Protein AF-A0A6C0IGC0-F1 (afdb_monomer)

Organism: NCBI:txid1070528

Foldseek 3Di:
DDDPDPDDPVRVVVVVPVVDDDDPVVVVVVVPPPLLVVLQVQLVVFADVVLVVCLDCVNCVVVLVVDPQLVVLLVVQLVVCVVVVNDPVVSVVVCVVCSSVSRDPVNSQVSSQVVQLVVLVVLVVVVVPPPVFKDKDAQAADPLDGDPHRFRIKIAGPPLRAIETEHEHQAQQPDDVSVVVLCCQQVPVPPLDLRYAAAYEYHDGDRDDDCPDSRNVSSVRCVVSVRYGYSRCVVVSVCVSPPD

Sequence (244 aa):
MDTNIIMSEEDLSELLKSKLKVSEDVKPLMNRINTCKLINERIAKEICNDTIKALSDKECLNKYKECESLKKNVVALTNVLEKNNIDEVKIKKITDDYLLSLISPGLKGVVRGNKFNESVKQYILSLNLDKALFTVVFESKCSEYETSEIPDWFILEKETKKVMIGMNQLDLWGGGQQFNRGSKYIMTFPDNSDKVRLVCVIANSITLSSEKNKAFKLFQKGFEENTLCYLKNLKTIIDLFFKK

Radius of gyration: 24.48 Å; Cα contacts (8 Å, |Δi|>4): 274; chains: 1; bounding box: 62×46×79 Å

Nearest PDB structures (foldseek):
  9bgk-assembly1_F  TM=4.937E-01  e=8.069E-02  Vibrio cholerae
  9bf5-assembly1_D  TM=3.950E-01  e=5.676E-01  Vibrio cholerae
  1y88-assembly1_A  TM=4.078E-01  e=1.110E+00  Archaeoglobus fulgidus
  6be0-assembly1_A  TM=2.408E-01  e=9.244E-01  Salmonella enterica subsp. enterica serovar Typhimurium str. ST4/74

Mean predicted aligned error: 9.04 Å

pLDDT: mean 87.82, std 16.27, range [32.22, 98.69]

Structure (mmCIF, N/CA/C/O backbone):
data_AF-A0A6C0IGC0-F1
#
_entry.id   AF-A0A6C0IGC0-F1
#
loop_
_atom_site.group_PDB
_atom_site.id
_atom_site.type_symbol
_atom_site.label_atom_id
_atom_site.label_alt_id
_atom_site.label_comp_id
_atom_site.label_asym_id
_atom_site.label_entity_id
_atom_site.label_seq_id
_atom_site.pdbx_PDB_ins_code
_atom_site.Cartn_x
_atom_site.Cartn_y
_atom_site.Cartn_z
_atom_site.occupancy
_atom_site.B_iso_or_equiv
_atom_site.auth_seq_id
_atom_site.auth_comp_id
_atom_site.auth_asym_id
_atom_site.auth_atom_id
_atom_site.pdbx_PDB_model_num
ATOM 1 N N . MET A 1 1 ? -37.667 15.949 -36.997 1.00 36.44 1 MET A N 1
ATOM 2 C CA . MET A 1 1 ? -36.872 14.712 -36.853 1.00 36.44 1 MET A CA 1
ATOM 3 C C . MET A 1 1 ? -35.432 15.146 -36.988 1.00 36.44 1 MET A C 1
ATOM 5 O O . MET A 1 1 ? -34.938 15.237 -38.103 1.00 36.44 1 MET A O 1
ATOM 9 N N . ASP A 1 2 ? -34.820 15.531 -35.873 1.00 32.44 2 ASP A N 1
ATOM 10 C CA . ASP A 1 2 ? -33.463 16.072 -35.870 1.00 32.44 2 ASP A CA 1
ATOM 11 C C . ASP A 1 2 ? -32.477 14.916 -35.734 1.00 32.44 2 ASP A C 1
ATOM 13 O O . ASP A 1 2 ? -32.296 14.328 -34.667 1.00 32.44 2 ASP A O 1
ATOM 17 N N . THR A 1 3 ? -31.895 14.535 -36.864 1.00 32.22 3 THR A N 1
ATOM 18 C CA . THR A 1 3 ? -30.796 13.578 -36.946 1.00 32.22 3 THR A CA 1
ATOM 19 C C . THR A 1 3 ? -29.557 14.189 -36.298 1.00 32.22 3 THR A C 1
ATOM 21 O O . THR A 1 3 ? -28.868 15.009 -36.901 1.00 32.22 3 THR A O 1
ATOM 24 N N . ASN A 1 4 ? -29.263 13.776 -35.065 1.00 37.84 4 ASN A N 1
ATOM 25 C CA . ASN A 1 4 ? -27.941 13.942 -34.468 1.00 37.84 4 ASN A CA 1
ATOM 26 C C . ASN A 1 4 ? -26.940 13.117 -35.285 1.00 37.84 4 ASN A C 1
ATOM 28 O O . ASN A 1 4 ? -26.851 11.898 -35.134 1.00 37.84 4 ASN A O 1
ATOM 32 N N . ILE A 1 5 ? -26.207 13.785 -36.172 1.00 41.72 5 ILE A N 1
ATOM 33 C CA . ILE A 1 5 ? -25.064 13.201 -36.870 1.00 41.72 5 ILE A CA 1
ATOM 34 C C . ILE A 1 5 ? -23.929 13.111 -35.847 1.00 41.72 5 ILE A C 1
ATOM 36 O O . ILE A 1 5 ? -23.315 14.114 -35.488 1.00 41.72 5 ILE A O 1
ATOM 40 N N . ILE A 1 6 ? -23.678 11.904 -35.343 1.00 47.91 6 ILE A N 1
ATOM 41 C CA . ILE A 1 6 ? -22.488 11.602 -34.548 1.00 47.91 6 ILE A CA 1
ATOM 42 C C . ILE A 1 6 ? -21.326 11.514 -35.539 1.00 47.91 6 ILE A C 1
ATOM 44 O O . ILE A 1 6 ? -21.197 10.528 -36.258 1.00 47.91 6 ILE A O 1
ATOM 48 N N . MET A 1 7 ? -20.523 12.573 -35.619 1.00 48.38 7 MET A N 1
ATOM 49 C CA . MET A 1 7 ? -19.262 12.549 -36.364 1.00 48.38 7 MET A CA 1
ATOM 50 C C . MET A 1 7 ? -18.267 11.617 -35.665 1.00 48.38 7 MET A C 1
ATOM 52 O O . MET A 1 7 ? -18.155 11.648 -34.437 1.00 48.38 7 MET A O 1
ATOM 56 N N . SER A 1 8 ? -17.541 10.805 -36.436 1.00 56.03 8 SER A N 1
ATOM 57 C CA . SER A 1 8 ? -16.486 9.940 -35.904 1.00 56.03 8 SER A CA 1
ATOM 58 C C . SER A 1 8 ? -15.258 10.761 -35.466 1.00 56.03 8 SER A C 1
ATOM 60 O O . SER A 1 8 ? -15.070 11.902 -35.900 1.00 56.03 8 SER A O 1
ATOM 62 N N . GLU A 1 9 ? -14.408 10.208 -34.589 1.00 53.06 9 GLU A N 1
ATOM 63 C CA . GLU A 1 9 ? -13.161 10.872 -34.155 1.00 53.06 9 GLU A CA 1
ATOM 64 C C . GLU A 1 9 ? -12.218 11.177 -35.333 1.00 53.06 9 GLU A C 1
ATOM 66 O O . GLU A 1 9 ? -11.494 12.177 -35.306 1.00 53.06 9 GLU A O 1
ATOM 71 N N . GLU A 1 10 ? -12.255 10.355 -36.384 1.00 56.56 10 GLU A N 1
ATOM 72 C CA . GLU A 1 10 ? -11.469 10.553 -37.603 1.00 56.56 10 GLU A CA 1
ATOM 73 C C . GLU A 1 10 ? -11.995 11.742 -38.420 1.00 56.56 10 GLU A C 1
ATOM 75 O O . GLU A 1 10 ? -11.207 12.613 -38.797 1.00 56.56 10 GLU A O 1
ATOM 80 N N . ASP A 1 11 ? -13.317 11.876 -38.560 1.00 59.22 11 ASP A N 1
ATOM 81 C CA . ASP A 1 11 ? -13.941 12.987 -39.294 1.00 59.22 11 ASP A CA 1
ATOM 82 C C . ASP A 1 11 ? -13.734 14.340 -38.592 1.00 59.22 11 ASP A C 1
ATOM 84 O O . ASP A 1 11 ? -13.513 15.372 -39.230 1.00 59.22 11 ASP A O 1
ATOM 88 N N . LEU A 1 12 ? -13.764 14.355 -37.254 1.00 56.28 12 LEU A N 1
ATOM 89 C CA . LEU A 1 12 ? -13.468 15.545 -36.446 1.00 56.28 12 LEU A CA 1
ATOM 90 C C . LEU A 1 12 ? -11.996 15.967 -36.579 1.00 56.28 12 LEU A C 1
ATOM 92 O O . LEU A 1 12 ? -11.701 17.160 -36.697 1.00 56.28 12 LEU A O 1
ATOM 96 N N . SER A 1 13 ? -11.080 14.994 -36.600 1.00 55.22 13 SER A N 1
ATOM 97 C CA . SER A 1 13 ? -9.638 15.201 -36.795 1.00 55.22 13 SER A CA 1
ATOM 98 C C . SER A 1 13 ? -9.332 15.801 -38.168 1.00 55.22 13 SER A C 1
ATOM 100 O O . SER A 1 13 ? -8.524 16.727 -38.283 1.00 55.22 13 SER A O 1
ATOM 102 N N . GLU A 1 14 ? -10.009 15.331 -39.213 1.00 62.03 14 GLU A N 1
ATOM 103 C CA . GLU A 1 14 ? -9.806 15.785 -40.588 1.00 62.03 14 GLU A CA 1
ATOM 104 C C . GLU A 1 14 ? -10.444 17.165 -40.854 1.00 62.03 14 GLU A C 1
ATOM 106 O O . GLU A 1 14 ? -9.830 18.043 -41.476 1.00 62.03 14 GLU A O 1
ATOM 111 N N . LEU A 1 15 ? -11.618 17.435 -40.268 1.00 58.56 15 LEU A N 1
ATOM 112 C CA . LEU A 1 15 ? -12.263 18.753 -40.313 1.00 58.56 15 LEU A CA 1
ATOM 113 C C . LEU A 1 15 ? -11.451 19.835 -39.569 1.00 58.56 15 LEU A C 1
ATOM 115 O O . LEU A 1 15 ? -11.422 20.996 -39.981 1.00 58.56 15 LEU A O 1
ATOM 119 N N . LEU A 1 16 ? -10.763 19.472 -38.483 1.00 52.16 16 LEU A N 1
ATOM 120 C CA . LEU A 1 16 ? -9.884 20.384 -37.740 1.00 52.16 16 LEU A CA 1
ATOM 121 C C . LEU A 1 16 ? -8.551 20.634 -38.460 1.00 52.16 16 LEU A C 1
ATOM 123 O O . LEU A 1 16 ? -8.086 21.775 -38.493 1.00 52.16 16 LEU A O 1
ATOM 127 N N . LYS A 1 17 ? -7.971 19.607 -39.095 1.00 57.97 17 LYS A N 1
ATOM 128 C CA . LYS A 1 17 ? -6.749 19.731 -39.914 1.00 57.97 17 LYS A CA 1
ATOM 129 C C . LYS A 1 17 ? -6.961 20.594 -41.158 1.00 57.97 17 LYS A C 1
ATOM 131 O O . LYS A 1 17 ? -6.064 21.336 -41.543 1.00 57.97 17 LYS A O 1
ATOM 136 N N . SER A 1 18 ? -8.144 20.525 -41.769 1.00 56.78 18 SER A N 1
ATOM 137 C CA . SER A 1 18 ? -8.482 21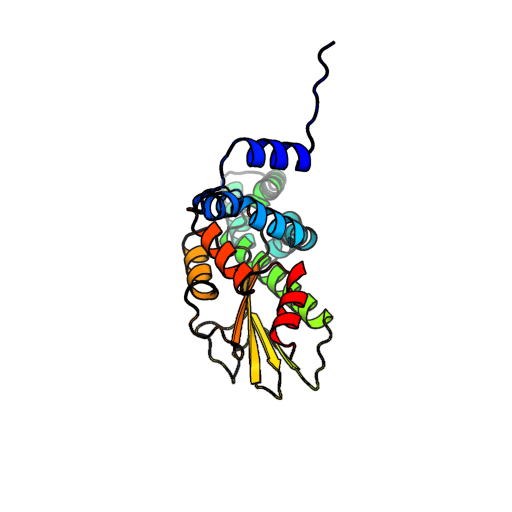.319 -42.959 1.00 56.78 18 SER A CA 1
ATOM 138 C C . SER A 1 18 ? -8.764 22.798 -42.656 1.00 56.78 18 SER A C 1
ATOM 140 O O . SER A 1 18 ? -8.565 23.642 -43.529 1.00 56.78 18 SER A O 1
ATOM 142 N N . LYS A 1 19 ? -9.173 23.147 -41.424 1.00 53.72 19 LYS A N 1
ATOM 143 C CA . LYS A 1 19 ? -9.467 24.539 -41.019 1.00 53.72 19 LYS A CA 1
ATOM 144 C C . LYS A 1 19 ? -8.287 25.300 -40.407 1.00 53.72 19 LYS A C 1
ATOM 146 O O . LYS A 1 19 ? -8.355 26.523 -40.310 1.00 53.72 19 LYS A O 1
ATOM 151 N N . LEU A 1 20 ? -7.208 24.623 -40.018 1.00 49.34 20 LEU A N 1
ATOM 152 C CA . LEU A 1 20 ? -6.041 25.242 -39.388 1.00 49.34 20 LEU A CA 1
ATOM 153 C C . LEU A 1 20 ? -4.788 24.937 -40.210 1.00 49.34 20 LEU A C 1
ATOM 155 O O . LEU A 1 20 ? -4.273 23.823 -40.194 1.00 49.34 20 LEU A O 1
ATOM 159 N N . LYS A 1 21 ? -4.280 25.950 -40.925 1.00 48.69 21 LYS A N 1
ATOM 160 C CA . LYS A 1 21 ? -2.945 25.894 -41.534 1.00 48.69 21 LYS A CA 1
ATOM 161 C C . LYS A 1 21 ? -1.934 25.555 -40.436 1.00 48.69 21 LYS A C 1
ATOM 163 O O . LYS A 1 21 ? -1.802 26.297 -39.468 1.00 48.69 21 LYS A O 1
ATOM 168 N N . VAL A 1 22 ? -1.282 24.409 -40.599 1.00 53.03 22 VAL A N 1
ATOM 169 C CA . VAL A 1 22 ? -0.363 23.781 -39.645 1.00 53.03 22 VAL A CA 1
ATOM 170 C C . VAL A 1 22 ? 0.735 24.767 -39.233 1.00 53.03 22 VAL A C 1
ATOM 172 O O . VAL A 1 22 ? 1.628 25.056 -40.027 1.00 53.03 22 VAL A O 1
ATOM 175 N N . SER A 1 23 ? 0.672 25.272 -37.997 1.00 47.44 23 SER A N 1
ATOM 176 C CA . SER A 1 23 ? 1.832 25.843 -37.305 1.00 47.44 23 SER A CA 1
ATOM 177 C C . SER A 1 23 ? 2.411 24.794 -36.353 1.00 47.44 23 SER A C 1
ATOM 179 O O . SER A 1 23 ? 1.685 23.958 -35.803 1.00 47.44 23 SER A O 1
ATOM 181 N N . GLU A 1 24 ? 3.729 24.821 -36.154 1.00 52.38 24 GLU A N 1
ATOM 182 C CA . GLU A 1 24 ? 4.457 23.932 -35.234 1.00 52.38 24 GLU A CA 1
ATOM 183 C C . GLU A 1 24 ? 3.994 24.048 -33.763 1.00 52.38 24 GLU A C 1
ATOM 185 O O . GLU A 1 24 ? 4.320 23.189 -32.943 1.00 52.38 24 GLU A O 1
ATOM 190 N N . ASP A 1 25 ? 3.133 25.019 -33.444 1.00 50.84 25 ASP A N 1
ATOM 191 C CA . ASP A 1 25 ? 2.583 25.270 -32.107 1.00 50.84 25 ASP A CA 1
ATOM 192 C C . ASP A 1 25 ? 1.391 24.373 -31.720 1.00 50.84 25 ASP A C 1
ATOM 194 O O . ASP A 1 25 ? 0.927 24.416 -30.578 1.00 50.84 25 ASP A O 1
ATOM 198 N N . VAL A 1 26 ? 0.886 23.520 -32.622 1.00 47.53 26 VAL A N 1
ATOM 199 C CA . VAL A 1 26 ? -0.251 22.623 -32.313 1.00 47.53 26 VAL A CA 1
ATOM 200 C C . VAL A 1 26 ? 0.197 21.320 -31.625 1.00 47.53 26 VAL A C 1
ATOM 202 O O . VAL A 1 26 ? -0.546 20.763 -30.813 1.00 47.53 26 VAL A O 1
ATOM 205 N N . LYS A 1 27 ? 1.436 20.853 -31.850 1.00 44.03 27 LYS A N 1
ATOM 206 C CA . LYS A 1 27 ? 1.986 19.634 -31.209 1.00 44.03 27 LYS A CA 1
ATOM 207 C C . LYS A 1 27 ? 2.008 19.703 -29.668 1.00 44.03 27 LYS A C 1
ATOM 209 O O . LYS A 1 27 ? 1.577 18.739 -29.032 1.00 44.03 27 LYS A O 1
ATOM 214 N N . PRO A 1 28 ? 2.434 20.813 -29.034 1.00 50.62 28 PRO A N 1
ATOM 215 C CA . PRO A 1 28 ? 2.377 20.963 -27.577 1.00 50.62 28 PRO A CA 1
ATOM 216 C C . PRO A 1 28 ? 0.947 21.040 -27.021 1.00 50.62 28 PRO A C 1
ATOM 218 O O . PRO A 1 28 ? 0.716 20.678 -25.867 1.00 50.62 28 PRO A O 1
ATOM 221 N N . LEU A 1 29 ? -0.018 21.507 -27.821 1.00 41.88 29 LEU A N 1
ATOM 222 C CA . LEU A 1 29 ? -1.412 21.659 -27.403 1.00 41.88 29 LEU A CA 1
ATOM 223 C C . LEU A 1 29 ? -2.164 20.319 -27.440 1.00 41.88 29 LEU A C 1
ATOM 225 O O . LEU A 1 29 ? -2.892 20.006 -26.503 1.00 41.88 29 LEU A O 1
ATOM 229 N N . MET A 1 30 ? -1.913 19.486 -28.457 1.00 41.94 30 MET A N 1
ATOM 230 C CA . MET A 1 30 ? -2.455 18.122 -28.557 1.00 41.94 30 MET A CA 1
ATOM 231 C C . MET A 1 30 ? -1.871 17.177 -27.488 1.00 41.94 30 MET A C 1
ATOM 233 O O . MET A 1 30 ? -2.602 16.348 -26.952 1.00 41.94 30 MET A O 1
ATOM 237 N N . ASN A 1 31 ? -0.605 17.367 -27.083 1.00 49.62 31 ASN A N 1
ATOM 238 C CA . ASN A 1 31 ? 0.027 16.622 -25.978 1.00 49.62 31 ASN A CA 1
ATOM 239 C C . ASN A 1 31 ? -0.494 16.999 -24.577 1.00 49.62 31 ASN A C 1
ATOM 241 O O . ASN A 1 31 ? -0.344 16.218 -23.641 1.00 49.62 31 ASN A O 1
ATOM 245 N N . ARG A 1 32 ? -1.110 18.176 -24.408 1.00 46.38 32 ARG A N 1
ATOM 246 C CA . ARG A 1 32 ? -1.687 18.634 -23.129 1.00 46.38 32 ARG A CA 1
ATOM 247 C C . ARG A 1 32 ? -3.136 18.196 -22.911 1.00 46.38 32 ARG A C 1
ATOM 249 O O . ARG A 1 32 ? -3.642 18.320 -21.801 1.00 46.38 32 ARG A O 1
ATOM 256 N N . ILE A 1 33 ? -3.823 17.706 -23.945 1.00 49.78 33 ILE A N 1
ATOM 257 C CA . ILE A 1 33 ? -5.287 17.584 -23.924 1.00 49.78 33 ILE A CA 1
ATOM 258 C C . ILE A 1 33 ? -5.828 16.463 -23.032 1.00 49.78 33 ILE A C 1
ATOM 260 O O . ILE A 1 33 ? -7.028 16.493 -22.770 1.00 49.78 33 ILE A O 1
ATOM 264 N N . ASN A 1 34 ? -5.025 15.558 -22.441 1.00 64.88 34 ASN A N 1
ATOM 265 C CA . ASN A 1 34 ? -5.554 14.798 -21.295 1.00 64.88 34 ASN A CA 1
ATOM 266 C C . ASN A 1 34 ? -4.565 14.024 -20.397 1.00 64.88 34 ASN A C 1
ATOM 268 O O . ASN A 1 34 ? -4.806 12.856 -20.084 1.00 64.88 34 ASN A O 1
ATOM 272 N N . THR A 1 35 ? -3.480 14.634 -19.911 1.00 82.62 35 THR A N 1
ATOM 273 C CA . THR A 1 35 ? -2.514 13.919 -19.046 1.00 82.62 35 THR A CA 1
ATOM 274 C C . THR A 1 35 ? -3.173 13.319 -17.795 1.00 82.62 35 THR A C 1
ATOM 276 O O . THR A 1 35 ? -2.886 12.181 -17.425 1.00 82.62 35 THR A O 1
ATOM 279 N N . CYS A 1 36 ? -4.123 14.031 -17.171 1.00 89.31 36 CYS A N 1
ATOM 280 C CA . CYS A 1 36 ? -4.913 13.492 -16.056 1.00 89.31 36 CYS A CA 1
ATOM 281 C C . CYS A 1 36 ? -5.736 12.263 -16.459 1.00 89.31 36 CYS A C 1
ATOM 283 O O . CYS A 1 36 ? -5.745 11.280 -15.721 1.00 89.31 36 CYS A O 1
ATOM 285 N N . LYS A 1 37 ? -6.424 12.296 -17.609 1.00 91.00 37 LYS A N 1
ATOM 286 C CA . LYS A 1 37 ? -7.216 11.153 -18.091 1.00 91.00 37 LYS A CA 1
ATOM 287 C C . LYS A 1 37 ? -6.323 9.953 -18.377 1.00 91.00 37 LYS A C 1
ATOM 289 O O . LYS A 1 37 ? -6.658 8.880 -17.904 1.00 91.00 37 LYS A O 1
ATOM 294 N N . LEU A 1 38 ? -5.172 10.136 -19.026 1.00 92.06 38 LEU A N 1
ATOM 295 C CA . LEU A 1 38 ? -4.228 9.043 -19.291 1.00 92.06 38 LEU A CA 1
ATOM 296 C C . LEU A 1 38 ? -3.741 8.376 -17.997 1.00 92.06 38 LEU A C 1
ATOM 298 O O . LEU A 1 38 ? -3.733 7.150 -17.884 1.00 92.06 38 LEU A O 1
ATOM 302 N N . ILE A 1 39 ? -3.379 9.173 -16.986 1.00 94.94 39 ILE A N 1
ATOM 303 C CA . ILE A 1 39 ? -2.987 8.626 -15.682 1.00 94.94 39 ILE A CA 1
ATOM 304 C C . ILE A 1 39 ? -4.176 7.926 -15.012 1.00 94.94 39 ILE A C 1
ATOM 306 O O . 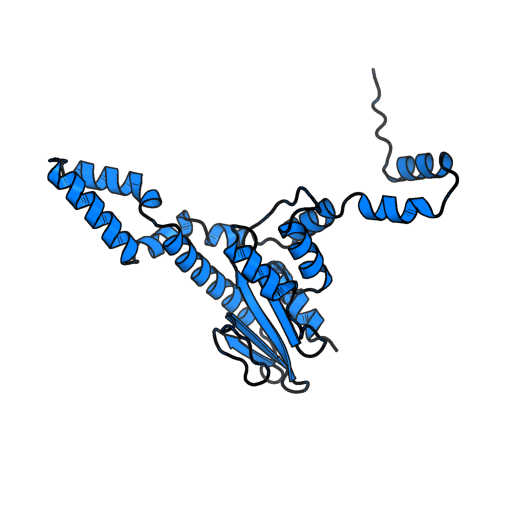ILE A 1 39 ? -4.017 6.810 -14.526 1.00 94.94 39 ILE A O 1
ATOM 310 N N . ASN A 1 40 ? -5.367 8.529 -15.012 1.00 95.69 40 ASN A N 1
ATOM 311 C CA . ASN A 1 40 ? -6.569 7.921 -14.431 1.00 95.69 40 ASN A CA 1
ATOM 312 C C . ASN A 1 40 ? -6.972 6.616 -15.139 1.00 95.69 40 ASN A C 1
ATOM 314 O O . ASN A 1 40 ? -7.402 5.678 -14.475 1.00 95.69 40 ASN A O 1
ATOM 318 N N . GLU A 1 41 ? -6.808 6.522 -16.458 1.00 95.69 41 GLU A N 1
ATOM 319 C CA . GLU A 1 41 ? -7.031 5.300 -17.239 1.00 95.69 41 GLU A CA 1
ATOM 320 C C . GLU A 1 41 ? -6.043 4.204 -16.835 1.00 95.69 41 GLU A C 1
ATOM 322 O O . GLU A 1 41 ? -6.441 3.058 -16.611 1.00 95.69 41 GLU A O 1
ATOM 327 N N . ARG A 1 42 ? -4.762 4.556 -16.661 1.00 95.88 42 ARG A N 1
ATOM 328 C CA . ARG A 1 42 ? -3.755 3.624 -16.140 1.00 95.88 42 ARG A CA 1
ATOM 329 C C . ARG A 1 42 ? -4.087 3.178 -14.713 1.00 95.88 42 ARG A C 1
ATOM 331 O O . ARG A 1 42 ? -4.058 1.979 -14.447 1.00 95.88 42 ARG A O 1
ATOM 338 N N . ILE A 1 43 ? -4.486 4.097 -13.828 1.00 97.00 43 ILE A N 1
ATOM 339 C CA . ILE A 1 43 ? -4.959 3.773 -12.469 1.00 97.00 43 ILE A CA 1
ATOM 340 C C . ILE A 1 43 ? -6.124 2.779 -12.540 1.00 97.00 43 ILE A C 1
ATOM 342 O O . ILE A 1 43 ? -6.064 1.722 -11.917 1.00 97.00 43 ILE A O 1
ATOM 346 N N . ALA A 1 44 ? -7.154 3.067 -13.338 1.00 96.56 44 ALA A N 1
ATOM 347 C CA . ALA A 1 44 ? -8.328 2.209 -13.480 1.00 96.56 44 ALA A CA 1
ATOM 348 C C . ALA A 1 44 ? -7.990 0.813 -14.036 1.00 96.56 44 ALA A C 1
ATOM 350 O O . ALA A 1 44 ? -8.637 -0.171 -13.680 1.00 96.56 44 ALA A O 1
ATOM 351 N N . LYS A 1 45 ? -6.962 0.704 -14.886 1.00 96.75 45 LYS A N 1
ATOM 352 C CA . LYS A 1 45 ? -6.486 -0.575 -15.429 1.00 96.75 45 LYS A CA 1
ATOM 353 C C . LYS A 1 45 ? -5.693 -1.396 -14.409 1.00 96.75 45 LYS A C 1
ATOM 355 O O . LYS A 1 45 ? -5.813 -2.629 -14.393 1.00 96.75 45 LYS A O 1
ATOM 360 N N . GLU A 1 46 ? -4.858 -0.736 -13.610 1.00 96.75 46 GLU A N 1
ATOM 361 C CA . GLU A 1 46 ? -3.888 -1.369 -12.707 1.00 96.75 46 GLU A CA 1
ATOM 362 C C . GLU A 1 46 ? -4.415 -1.592 -11.285 1.00 96.75 46 GLU A C 1
ATOM 364 O O . GLU A 1 46 ? -3.893 -2.443 -10.567 1.00 96.75 46 GLU A O 1
ATOM 369 N N . ILE A 1 47 ? -5.458 -0.880 -10.869 1.00 96.50 47 ILE A N 1
ATOM 370 C CA . ILE A 1 47 ? -6.053 -1.051 -9.546 1.00 96.50 47 ILE A CA 1
ATOM 371 C C . ILE A 1 47 ? -6.520 -2.493 -9.299 1.00 96.50 47 ILE A C 1
ATOM 373 O O . ILE A 1 47 ? -7.054 -3.171 -10.182 1.00 96.50 47 ILE A O 1
ATOM 377 N N . CYS A 1 48 ? -6.336 -2.960 -8.063 1.00 95.88 48 CYS A N 1
ATOM 378 C CA . CYS A 1 48 ? -6.800 -4.267 -7.614 1.00 95.88 48 CYS A CA 1
ATOM 379 C C . CYS A 1 48 ? -7.986 -4.107 -6.653 1.00 95.88 48 CYS A C 1
ATOM 381 O O . CYS A 1 48 ? -7.810 -3.864 -5.456 1.00 95.88 48 CYS A O 1
ATOM 383 N N . ASN A 1 49 ? -9.205 -4.255 -7.178 1.00 95.31 49 ASN A N 1
ATOM 384 C CA . ASN A 1 49 ? -10.430 -4.133 -6.380 1.00 95.31 49 ASN A CA 1
ATOM 385 C C . ASN A 1 49 ? -10.522 -5.198 -5.278 1.00 95.31 49 ASN A C 1
ATOM 387 O O . ASN A 1 49 ? -11.035 -4.907 -4.198 1.00 95.31 49 ASN A O 1
ATOM 391 N N . ASP A 1 50 ? -9.974 -6.392 -5.509 1.00 95.69 50 ASP A N 1
ATOM 392 C CA . ASP A 1 50 ? -9.922 -7.448 -4.494 1.00 95.69 50 ASP A CA 1
ATOM 393 C C . ASP A 1 50 ? -9.029 -7.048 -3.318 1.00 95.69 50 ASP A C 1
ATOM 395 O O . ASP A 1 50 ? -9.418 -7.216 -2.161 1.00 95.69 50 ASP A O 1
ATOM 399 N N . THR A 1 51 ? -7.876 -6.426 -3.593 1.00 96.06 51 THR A N 1
ATOM 400 C CA . THR A 1 51 ? -7.005 -5.869 -2.550 1.00 96.06 51 THR A CA 1
ATOM 401 C C . THR A 1 51 ? -7.728 -4.773 -1.770 1.00 96.06 51 THR A C 1
ATOM 403 O O . THR A 1 51 ? -7.740 -4.812 -0.543 1.00 96.06 51 THR A O 1
ATOM 406 N N . ILE A 1 52 ? -8.399 -3.833 -2.443 1.00 96.50 52 ILE A N 1
ATOM 407 C CA . ILE A 1 52 ? -9.157 -2.765 -1.766 1.00 96.50 52 ILE A CA 1
ATOM 408 C C . ILE A 1 52 ? -10.264 -3.346 -0.882 1.00 96.50 52 ILE A C 1
ATOM 410 O O . ILE A 1 52 ? -10.411 -2.948 0.276 1.00 96.50 52 ILE A O 1
ATOM 414 N N . LYS A 1 53 ? -11.020 -4.323 -1.393 1.00 96.88 53 LYS A N 1
ATOM 415 C CA . LYS A 1 53 ? -12.076 -5.005 -0.640 1.00 96.88 53 LYS A CA 1
ATOM 416 C C . LYS A 1 53 ? -11.507 -5.684 0.604 1.00 96.88 53 LYS A C 1
ATOM 418 O O . LYS A 1 53 ? -12.042 -5.481 1.696 1.00 96.88 53 LYS A O 1
ATOM 423 N N . ALA A 1 54 ? -10.405 -6.420 0.456 1.00 96.25 54 ALA A N 1
ATOM 424 C CA . ALA A 1 54 ? -9.726 -7.101 1.555 1.00 96.25 54 ALA A CA 1
ATOM 425 C C . ALA A 1 54 ? -9.235 -6.135 2.648 1.00 96.25 54 ALA A C 1
ATOM 427 O O . ALA A 1 54 ? -9.139 -6.530 3.810 1.00 96.25 54 ALA A O 1
ATOM 428 N N . LEU A 1 55 ? -8.957 -4.876 2.303 1.00 97.06 55 LEU A N 1
ATOM 429 C CA . LEU A 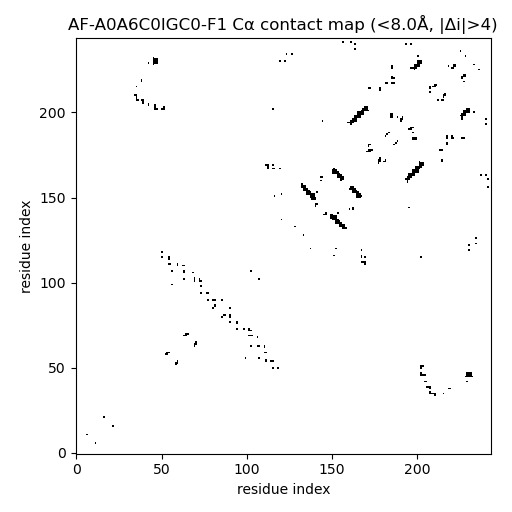1 55 ? -8.514 -3.830 3.230 1.00 97.06 55 LEU A CA 1
ATOM 430 C C . LEU A 1 55 ? -9.669 -3.031 3.862 1.00 97.06 55 LEU A C 1
ATOM 432 O O . LEU A 1 55 ? -9.422 -2.140 4.676 1.00 97.06 55 LEU A O 1
ATOM 436 N N . SER A 1 56 ? -10.926 -3.333 3.523 1.00 96.06 56 SER A N 1
ATOM 437 C CA . SER A 1 56 ? -12.089 -2.640 4.087 1.00 96.06 56 SER A CA 1
ATOM 438 C C . SER A 1 56 ? -12.254 -2.883 5.594 1.00 96.06 56 SER A C 1
ATOM 440 O O . SER A 1 56 ? -11.800 -3.892 6.138 1.00 96.06 56 SER A O 1
ATOM 442 N N . ASP A 1 57 ? -12.956 -1.968 6.276 1.00 94.88 57 ASP A N 1
ATOM 443 C CA . ASP A 1 57 ? -13.2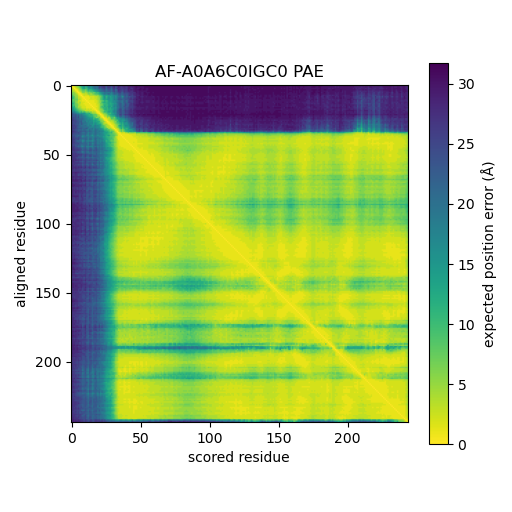44 -2.099 7.714 1.00 94.88 57 ASP A CA 1
ATOM 444 C C . ASP A 1 57 ? -13.993 -3.393 8.038 1.00 94.88 57 ASP A C 1
ATOM 446 O O . ASP A 1 57 ? -13.712 -4.035 9.047 1.00 94.88 57 ASP A O 1
ATOM 450 N N . LYS A 1 58 ? -14.903 -3.802 7.147 1.00 94.38 58 LYS A N 1
ATOM 451 C CA . LYS A 1 58 ? -15.656 -5.050 7.270 1.00 94.38 58 LYS A CA 1
ATOM 452 C C . LYS A 1 58 ? -14.720 -6.261 7.306 1.00 94.38 58 LYS A C 1
ATOM 454 O O . LYS A 1 58 ? -14.816 -7.077 8.215 1.00 94.38 58 LYS A O 1
ATOM 459 N N . GLU A 1 59 ? -13.793 -6.344 6.355 1.00 96.44 59 GLU A N 1
ATOM 460 C CA . GLU A 1 59 ? -12.854 -7.470 6.230 1.00 96.44 59 GLU A CA 1
ATOM 461 C C . GLU A 1 59 ? -11.741 -7.455 7.291 1.00 96.44 59 GLU A C 1
ATOM 463 O O . GLU A 1 59 ? -11.084 -8.469 7.529 1.00 96.44 59 GLU A O 1
ATOM 468 N N . CYS A 1 60 ? -11.495 -6.308 7.927 1.00 96.62 60 CYS A N 1
ATOM 469 C CA . CYS A 1 60 ? -10.501 -6.166 8.992 1.00 96.62 60 CYS A CA 1
ATOM 470 C C . CYS A 1 60 ? -11.107 -6.242 10.404 1.00 96.62 60 CYS A C 1
ATOM 472 O O . CYS A 1 60 ? -10.357 -6.249 11.381 1.00 96.62 60 CYS A O 1
ATOM 474 N N . LEU A 1 61 ? -12.437 -6.336 10.534 1.00 95.00 61 LEU A N 1
ATOM 475 C CA . LEU A 1 61 ? -13.142 -6.181 11.809 1.00 95.00 61 LEU A CA 1
ATOM 476 C C . LEU A 1 61 ? -12.672 -7.149 12.895 1.00 95.00 61 LEU A C 1
ATOM 478 O O . LEU A 1 61 ? -12.417 -6.733 14.024 1.00 95.00 61 LEU A O 1
ATOM 482 N N . ASN A 1 62 ? -12.520 -8.428 12.554 1.00 95.00 62 ASN A N 1
ATOM 483 C CA . ASN A 1 62 ? -12.052 -9.433 13.510 1.00 95.00 62 ASN A CA 1
ATOM 484 C C . ASN A 1 62 ? -10.645 -9.103 14.011 1.00 95.00 62 ASN A C 1
ATOM 486 O O . ASN A 1 62 ? -10.386 -9.178 15.209 1.00 95.00 62 ASN A O 1
ATOM 490 N N . LYS A 1 63 ? -9.768 -8.624 13.120 1.00 96.19 63 LYS A N 1
ATOM 491 C CA . LYS A 1 63 ? -8.415 -8.236 13.508 1.00 96.19 63 LYS A CA 1
ATOM 492 C C . LYS A 1 63 ? -8.407 -7.007 14.409 1.00 96.19 63 LYS A C 1
ATOM 494 O O . LYS A 1 63 ? -7.635 -6.967 15.359 1.00 96.19 63 LYS A O 1
ATOM 499 N N . TYR A 1 64 ? -9.299 -6.042 14.175 1.00 96.62 64 TYR A N 1
ATOM 500 C CA . TYR A 1 64 ? -9.463 -4.900 15.076 1.00 96.62 64 TYR A CA 1
ATOM 501 C C . TYR A 1 64 ? -9.873 -5.332 16.489 1.00 96.62 64 TYR A C 1
ATOM 503 O O . TYR A 1 64 ? -9.327 -4.807 17.458 1.00 96.62 64 TYR A O 1
ATOM 511 N N . LYS A 1 65 ? -10.786 -6.307 16.615 1.00 94.44 65 LYS A N 1
ATOM 512 C CA . LYS A 1 65 ? -11.265 -6.844 17.906 1.00 94.44 65 LYS A CA 1
ATOM 513 C C . LYS A 1 65 ? -10.169 -7.515 18.736 1.00 94.44 65 LYS A C 1
ATOM 515 O O . LYS A 1 65 ? -10.239 -7.506 19.962 1.00 94.44 65 LYS A O 1
ATOM 520 N N . GLU A 1 66 ? -9.141 -8.058 18.093 1.00 95.25 66 GLU A N 1
ATOM 521 C CA . GLU A 1 66 ? -7.996 -8.659 18.784 1.00 95.25 66 GLU A CA 1
ATOM 522 C C . GLU A 1 66 ? -7.065 -7.612 19.417 1.00 95.25 66 GLU A C 1
ATOM 524 O O . GLU A 1 66 ? -6.333 -7.935 20.353 1.00 95.25 66 GLU A O 1
ATOM 529 N N . CYS A 1 67 ? -7.090 -6.363 18.942 1.00 95.69 67 CYS A N 1
ATOM 530 C CA . CYS A 1 67 ? -6.131 -5.339 19.341 1.00 95.69 67 CYS A CA 1
ATOM 531 C C . CYS A 1 67 ? -6.443 -4.712 20.707 1.00 95.69 67 CYS A C 1
ATOM 533 O O . CYS A 1 67 ? -7.545 -4.226 20.961 1.00 95.69 67 CYS A O 1
ATOM 535 N N . GLU A 1 68 ? -5.412 -4.603 21.550 1.00 94.62 68 GLU A N 1
ATOM 536 C CA . GLU A 1 68 ? -5.509 -4.023 22.898 1.00 94.62 68 GLU A CA 1
ATOM 537 C C . GLU A 1 68 ? -6.007 -2.574 22.914 1.00 94.62 68 GLU A C 1
ATOM 539 O O . GLU A 1 68 ? -6.711 -2.165 23.833 1.00 94.62 68 GLU A O 1
ATOM 544 N N . SER A 1 69 ? -5.683 -1.782 21.891 1.00 93.69 69 SER A N 1
ATOM 545 C CA . SER A 1 69 ? -6.162 -0.402 21.789 1.00 93.69 69 SER A CA 1
ATOM 546 C C . SER A 1 69 ? -7.683 -0.318 21.633 1.00 93.69 69 SER A C 1
ATOM 548 O O . SER A 1 69 ? -8.304 0.518 22.286 1.00 93.69 69 SER A O 1
ATOM 550 N N . LEU A 1 70 ? -8.301 -1.201 20.838 1.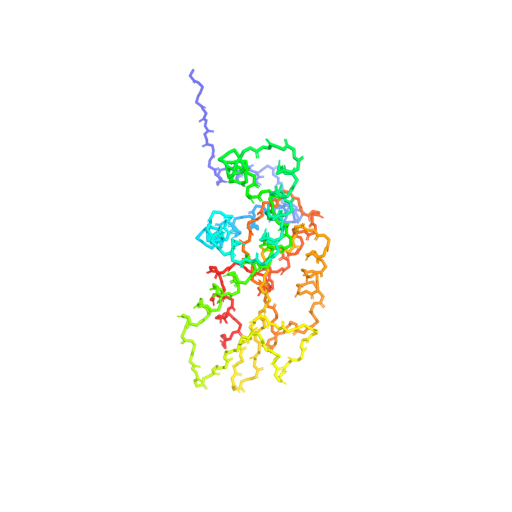00 95.31 70 LEU A N 1
ATOM 551 C CA . LEU A 1 70 ? -9.761 -1.249 20.729 1.00 95.31 70 LEU A CA 1
ATOM 552 C C . LEU A 1 70 ? -10.387 -1.777 22.021 1.00 95.31 70 LEU A C 1
ATOM 554 O O . LEU A 1 70 ? -11.350 -1.186 22.501 1.00 95.31 70 LEU A O 1
ATOM 558 N N . LYS A 1 71 ? -9.816 -2.833 22.617 1.00 95.56 71 LYS A N 1
ATOM 559 C CA . LYS A 1 71 ? -10.292 -3.372 23.903 1.00 95.56 71 LYS A CA 1
ATOM 560 C C . LYS A 1 71 ? -10.323 -2.289 24.983 1.00 95.56 71 LYS A C 1
ATOM 562 O O . LYS A 1 71 ? -11.330 -2.142 25.667 1.00 95.56 71 LYS A O 1
ATOM 567 N N . LYS A 1 72 ? -9.273 -1.466 25.080 1.00 95.56 72 LYS A N 1
ATOM 568 C CA . LYS A 1 72 ? -9.220 -0.318 26.002 1.00 95.56 72 LYS A CA 1
ATOM 569 C C . LYS A 1 72 ? -10.324 0.705 25.734 1.00 95.56 72 LYS A C 1
ATOM 571 O O . LYS A 1 72 ? -10.957 1.160 26.682 1.00 95.56 72 LYS A O 1
ATOM 576 N N . ASN A 1 73 ? -10.586 1.039 24.470 1.00 95.12 73 ASN A N 1
ATOM 577 C CA . ASN A 1 73 ? -11.654 1.977 24.110 1.00 95.12 73 ASN A CA 1
ATOM 578 C C . ASN A 1 73 ? -1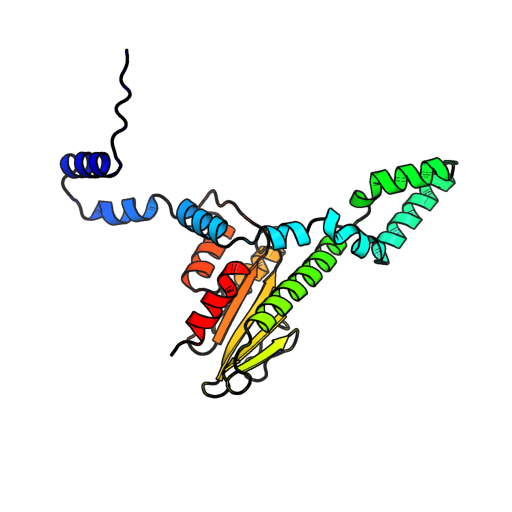3.048 1.423 24.446 1.00 95.12 73 ASN A C 1
ATOM 580 O O . ASN A 1 73 ? -13.892 2.158 24.953 1.00 95.12 73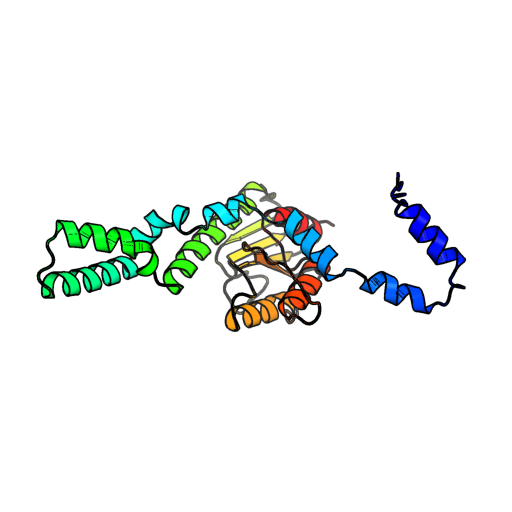 ASN A O 1
ATOM 584 N N . VAL A 1 74 ? -13.274 0.127 24.215 1.00 96.25 74 VAL A N 1
ATOM 585 C CA . VAL A 1 74 ? -14.524 -0.562 24.577 1.00 96.25 74 VAL A CA 1
ATOM 586 C C . VAL A 1 74 ? -14.727 -0.572 26.092 1.00 96.25 74 VAL A C 1
ATOM 588 O O . VAL A 1 74 ? -15.811 -0.229 26.560 1.00 96.25 74 VAL A O 1
ATOM 591 N N . VAL A 1 75 ? -13.686 -0.888 26.869 1.00 96.31 75 VAL A N 1
ATOM 592 C CA . VAL A 1 75 ? -13.736 -0.838 28.341 1.00 96.31 75 VAL A CA 1
ATOM 593 C C . VAL A 1 75 ? -14.019 0.582 28.831 1.00 96.31 75 VAL A C 1
ATOM 595 O O . VAL A 1 75 ? -14.855 0.775 29.707 1.00 96.31 75 VAL A O 1
ATOM 598 N N . ALA A 1 76 ? -13.375 1.595 28.247 1.00 96.31 76 ALA A N 1
ATOM 599 C CA . ALA A 1 76 ? -13.613 2.987 28.616 1.00 96.31 76 ALA A CA 1
ATOM 600 C C . ALA A 1 76 ? -15.070 3.415 28.369 1.00 96.31 76 ALA A C 1
ATOM 602 O O . ALA A 1 76 ? -15.672 4.030 29.249 1.00 96.31 76 ALA A O 1
ATOM 603 N N . LEU A 1 77 ? -15.648 3.058 27.215 1.00 96.69 77 LEU A N 1
ATOM 604 C CA . LEU A 1 77 ? -17.061 3.317 26.925 1.00 96.69 77 LEU A CA 1
ATOM 605 C C . LEU A 1 77 ? -17.975 2.573 27.906 1.00 96.69 77 LEU A C 1
ATOM 607 O O . LEU A 1 77 ? -18.874 3.182 28.478 1.00 96.69 77 LEU A O 1
ATOM 611 N N . THR A 1 78 ? -17.713 1.284 28.128 1.00 96.62 78 THR A N 1
ATOM 612 C CA . THR A 1 78 ? -18.486 0.433 29.046 1.00 96.62 78 THR A CA 1
ATOM 613 C C . THR A 1 78 ? -18.538 1.054 30.439 1.00 96.62 78 THR A C 1
ATOM 615 O O . THR A 1 78 ? -19.622 1.328 30.943 1.00 96.62 78 THR A O 1
ATOM 618 N N . ASN A 1 79 ? -17.383 1.438 30.991 1.00 96.88 79 ASN A N 1
ATOM 619 C CA . ASN A 1 79 ? -17.289 2.090 32.298 1.00 96.88 79 ASN A CA 1
ATOM 620 C C . ASN A 1 79 ? -18.096 3.398 32.378 1.00 96.88 79 ASN A C 1
ATOM 622 O O . ASN A 1 79 ? -18.619 3.744 33.436 1.00 96.88 79 ASN A O 1
ATOM 626 N N . VAL A 1 80 ? -18.167 4.177 31.291 1.00 97.69 80 VAL A N 1
ATOM 627 C CA . VAL A 1 80 ? -18.971 5.410 31.251 1.00 97.69 80 VAL A CA 1
ATOM 628 C C . VAL A 1 80 ? -20.461 5.082 31.254 1.00 97.69 80 VAL A C 1
ATOM 630 O O . VAL A 1 80 ? -21.218 5.728 31.975 1.00 97.69 80 VAL A O 1
ATOM 633 N N . LEU A 1 81 ? -20.892 4.086 30.483 1.00 97.50 81 LEU A N 1
ATOM 634 C CA . LEU A 1 81 ? -22.299 3.690 30.408 1.00 97.50 81 LEU A CA 1
ATOM 635 C C . LEU A 1 81 ? -22.786 3.063 31.723 1.00 97.50 81 LEU A C 1
ATOM 637 O O . LEU A 1 81 ? -23.861 3.420 32.202 1.00 97.50 81 LEU A O 1
ATOM 641 N N . GLU A 1 82 ? -21.969 2.218 32.352 1.00 97.12 82 GLU A N 1
ATOM 642 C CA . GLU A 1 82 ? -22.250 1.633 33.670 1.00 97.12 82 GLU A CA 1
ATOM 643 C C . GLU A 1 82 ? -22.413 2.713 34.745 1.00 97.12 82 GLU A C 1
ATOM 645 O O . GLU A 1 82 ? -23.385 2.700 35.498 1.00 97.12 82 GLU A O 1
ATOM 650 N N . LYS A 1 83 ? -21.525 3.719 34.767 1.00 97.50 83 LYS A N 1
ATOM 651 C CA . LYS A 1 83 ? -21.637 4.876 35.678 1.00 97.50 83 LYS A CA 1
ATOM 652 C C . LYS A 1 83 ? -22.933 5.671 35.505 1.00 97.50 83 LYS A C 1
ATOM 654 O O . LYS A 1 83 ? -23.322 6.392 36.418 1.00 97.50 83 LYS A O 1
ATOM 659 N N . ASN A 1 84 ? -23.583 5.558 34.348 1.00 97.56 84 ASN A N 1
ATOM 660 C CA . ASN A 1 84 ? -24.865 6.194 34.050 1.00 97.56 84 ASN A CA 1
ATOM 661 C C . ASN A 1 84 ? -26.058 5.233 34.213 1.00 97.56 84 ASN A C 1
ATOM 663 O O . ASN A 1 84 ? -27.150 5.534 33.736 1.00 97.56 84 ASN A O 1
ATOM 667 N N . ASN A 1 85 ? -25.873 4.101 34.903 1.00 97.25 85 ASN A N 1
ATOM 668 C CA . ASN A 1 85 ? -26.908 3.101 35.191 1.00 97.25 85 ASN A CA 1
ATOM 669 C C . ASN A 1 85 ? -27.588 2.531 33.934 1.00 97.25 85 ASN A C 1
ATOM 671 O O . ASN A 1 85 ? -28.770 2.181 33.957 1.00 97.25 85 ASN A O 1
ATOM 675 N N . ILE A 1 86 ? -26.858 2.453 32.819 1.00 97.75 86 ILE A N 1
ATOM 676 C CA . ILE A 1 86 ? -27.339 1.771 31.618 1.00 97.75 86 ILE A CA 1
ATOM 677 C C . ILE A 1 86 ? -27.201 0.261 31.833 1.00 97.75 86 ILE A C 1
ATOM 679 O O . ILE A 1 86 ? -26.159 -0.212 32.276 1.00 97.75 86 ILE A O 1
ATOM 683 N N . ASP A 1 87 ? -28.251 -0.499 31.524 1.00 96.12 87 ASP A N 1
ATOM 684 C CA . ASP A 1 87 ? -28.246 -1.954 31.683 1.00 96.12 87 ASP A CA 1
ATOM 685 C C . ASP A 1 87 ? -27.323 -2.659 30.673 1.00 96.12 87 ASP A C 1
ATOM 687 O O . ASP A 1 87 ? -27.091 -2.173 29.565 1.00 96.12 87 ASP A O 1
ATOM 691 N N . GLU A 1 88 ? -26.831 -3.842 31.046 1.00 94.81 88 GLU A N 1
ATOM 692 C CA . GLU A 1 88 ? -25.843 -4.616 30.281 1.00 94.81 88 GLU A CA 1
ATOM 693 C C . GLU A 1 88 ? -26.290 -4.920 28.839 1.00 94.81 88 GLU A C 1
ATOM 695 O O . GLU A 1 88 ? -25.495 -4.839 27.897 1.00 94.81 88 GLU A O 1
ATOM 700 N N . VAL A 1 89 ? -27.581 -5.208 28.633 1.00 96.38 89 VAL A N 1
ATOM 701 C CA . VAL A 1 89 ? -28.133 -5.499 27.301 1.00 96.38 89 VAL A CA 1
ATOM 702 C C . VAL A 1 89 ? -28.055 -4.258 26.411 1.00 96.38 89 VAL A C 1
ATOM 704 O O . VAL A 1 89 ? -27.618 -4.347 25.258 1.00 96.38 89 VAL A O 1
ATOM 707 N N . LYS A 1 90 ? -28.427 -3.085 26.939 1.00 97.00 90 LYS A N 1
ATOM 708 C CA . LYS A 1 90 ? -28.272 -1.811 26.224 1.00 97.00 90 LYS A CA 1
ATOM 709 C C . LYS A 1 90 ? -26.809 -1.442 26.009 1.00 97.00 90 LYS A C 1
ATOM 711 O O . LYS A 1 90 ? -26.486 -0.980 24.917 1.00 97.00 90 LYS A O 1
ATOM 716 N N . ILE A 1 91 ? -25.926 -1.675 26.982 1.00 97.31 91 ILE A N 1
ATOM 717 C CA . ILE A 1 91 ? -24.481 -1.428 26.840 1.00 97.31 91 ILE A CA 1
ATOM 718 C C . ILE A 1 91 ? -23.919 -2.204 25.655 1.00 97.31 91 ILE A C 1
ATOM 720 O O . ILE A 1 91 ? -23.243 -1.619 24.806 1.00 97.31 91 ILE A O 1
ATOM 724 N N . LYS A 1 92 ? -24.221 -3.503 25.566 1.00 95.56 92 LYS A N 1
ATOM 725 C CA . LYS A 1 92 ? -23.750 -4.346 24.466 1.00 95.56 92 LYS A CA 1
ATOM 726 C C . LYS A 1 92 ? -24.234 -3.818 23.118 1.00 95.56 92 LYS A C 1
ATOM 728 O O . LYS A 1 92 ? -23.425 -3.637 22.215 1.00 95.56 92 LYS A O 1
ATOM 733 N N . LYS A 1 93 ? -25.526 -3.492 23.014 1.00 96.94 93 LYS A N 1
ATOM 734 C CA . LYS A 1 93 ? -26.110 -2.927 21.792 1.00 96.94 93 LYS A CA 1
ATOM 735 C C . LYS A 1 93 ? -25.439 -1.609 21.386 1.00 96.94 93 LYS A C 1
ATOM 737 O O . LYS A 1 93 ? -25.014 -1.479 20.247 1.00 96.94 93 LYS A O 1
ATOM 742 N N . ILE A 1 94 ? -25.291 -0.663 22.319 1.00 96.12 94 ILE A N 1
ATOM 743 C CA . ILE A 1 94 ? -24.625 0.626 22.066 1.00 96.12 94 ILE A CA 1
ATOM 744 C C . ILE A 1 94 ? -23.177 0.399 21.624 1.00 96.12 94 ILE A C 1
ATOM 746 O O . ILE A 1 94 ? -22.710 1.025 20.678 1.00 96.12 94 ILE A O 1
ATOM 750 N N . THR A 1 95 ? -22.461 -0.504 22.290 1.00 94.88 95 THR A N 1
ATOM 751 C CA . THR A 1 95 ? -21.065 -0.808 21.958 1.00 94.88 95 THR A CA 1
ATOM 752 C C . THR A 1 95 ? -20.940 -1.392 20.554 1.00 94.88 95 THR A C 1
ATOM 754 O O . THR A 1 95 ? -20.061 -0.969 19.806 1.00 94.88 95 THR A O 1
ATOM 757 N N . ASP A 1 96 ? -21.825 -2.318 20.179 1.00 92.81 96 ASP A N 1
ATOM 758 C CA . ASP A 1 96 ? -21.864 -2.902 18.837 1.00 92.81 96 ASP A CA 1
ATOM 759 C C . ASP A 1 96 ? -22.197 -1.839 17.771 1.00 92.81 96 ASP A C 1
ATOM 761 O O . ASP A 1 96 ? -21.502 -1.762 16.754 1.00 92.81 96 ASP A O 1
ATOM 765 N N . ASP A 1 97 ? -23.173 -0.962 18.036 1.00 94.56 97 ASP A N 1
ATOM 766 C CA . ASP A 1 97 ? -23.564 0.144 17.146 1.00 94.56 97 ASP A CA 1
ATOM 767 C C . ASP A 1 97 ? -22.415 1.158 16.943 1.00 94.56 97 ASP A C 1
ATOM 769 O O . ASP A 1 97 ? -22.237 1.707 15.853 1.00 94.56 97 ASP A O 1
ATOM 773 N N . TYR A 1 98 ? -21.593 1.385 17.974 1.00 93.38 98 TYR A N 1
ATOM 774 C CA . TYR A 1 98 ? -20.466 2.328 17.945 1.00 93.38 98 TYR A CA 1
ATOM 775 C C . TYR A 1 98 ? -19.118 1.688 17.608 1.00 93.38 98 TYR A C 1
ATOM 777 O O . TYR A 1 98 ? -18.116 2.403 17.503 1.00 93.38 98 TYR A O 1
ATOM 785 N N . LEU A 1 99 ? -19.060 0.370 17.404 1.00 93.12 99 LEU A N 1
ATOM 786 C CA . LEU A 1 99 ? -17.802 -0.373 17.362 1.00 93.12 99 LEU A CA 1
ATOM 787 C C . LEU A 1 99 ? -16.805 0.206 16.351 1.00 93.12 99 LEU A C 1
ATOM 789 O O . LEU A 1 99 ? -15.640 0.398 16.683 1.00 93.12 99 LEU A O 1
ATOM 793 N N . LEU A 1 100 ? -17.255 0.534 15.136 1.00 92.56 100 LEU A N 1
ATOM 794 C CA . LEU A 1 100 ? -16.386 1.084 14.087 1.00 92.56 100 LEU A CA 1
ATOM 795 C C . LEU A 1 100 ? -15.825 2.473 14.418 1.00 92.56 100 LEU A C 1
ATOM 797 O O . LEU A 1 100 ? -14.730 2.808 13.957 1.00 92.56 100 LEU A O 1
ATOM 801 N N . SER A 1 101 ? -16.559 3.258 15.207 1.00 93.50 101 SER A N 1
ATOM 802 C CA . SER A 1 101 ? -16.164 4.593 15.671 1.00 93.50 101 SER A CA 1
ATOM 803 C C . SER A 1 101 ? -15.168 4.525 16.830 1.00 93.50 101 SER A C 1
ATOM 805 O O . SER A 1 101 ? -14.376 5.445 17.014 1.00 93.50 101 SER A O 1
ATOM 807 N N . LEU A 1 102 ? -15.160 3.421 17.585 1.00 95.25 102 LEU A N 1
ATOM 808 C CA . LEU A 1 102 ? -14.184 3.168 18.651 1.00 95.25 102 LEU A CA 1
ATOM 809 C C . LEU A 1 102 ? -12.802 2.765 18.112 1.00 95.25 102 LEU A C 1
ATOM 811 O O . LEU A 1 102 ? -11.815 2.782 18.852 1.00 95.25 102 LEU A O 1
ATOM 815 N N . ILE A 1 103 ? -12.705 2.411 16.829 1.00 95.75 103 ILE A N 1
ATOM 816 C CA . ILE A 1 103 ? -11.449 2.036 16.176 1.00 95.75 103 ILE A CA 1
ATOM 817 C C . ILE A 1 103 ? -10.719 3.306 15.746 1.00 95.75 103 ILE A C 1
ATOM 819 O O . ILE A 1 103 ? -11.148 4.010 14.829 1.00 95.75 103 ILE A O 1
ATOM 823 N N . SER A 1 104 ? -9.573 3.576 16.369 1.00 93.81 104 SER A N 1
ATOM 824 C CA . SER A 1 104 ? -8.783 4.760 16.035 1.00 93.81 104 SER A CA 1
ATOM 825 C C . SER A 1 104 ? -8.245 4.706 14.593 1.00 93.81 104 SER A C 1
ATOM 827 O O . SER A 1 104 ? -7.907 3.625 14.095 1.00 93.81 104 SER A O 1
ATOM 829 N N . PRO A 1 105 ? -8.077 5.860 13.918 1.00 91.88 105 PRO A N 1
ATOM 830 C CA . PRO A 1 105 ? -7.475 5.910 12.584 1.00 91.88 105 PRO A CA 1
ATOM 831 C C . PRO A 1 105 ? -6.085 5.261 12.522 1.00 91.88 105 PRO A C 1
ATOM 833 O O . PRO A 1 105 ? -5.768 4.569 11.557 1.00 91.88 105 PRO A O 1
ATOM 836 N N . GLY A 1 106 ? -5.280 5.422 13.580 1.00 92.62 106 GLY A N 1
ATOM 837 C CA . GLY A 1 106 ? -3.962 4.792 13.688 1.00 92.62 106 GLY A CA 1
ATOM 838 C C . GLY A 1 106 ? -4.037 3.264 13.709 1.00 92.62 106 GLY A C 1
ATOM 839 O O . GLY A 1 106 ? -3.298 2.608 12.978 1.00 92.62 106 GLY A O 1
ATOM 840 N N . LEU A 1 107 ? -4.979 2.688 14.467 1.00 94.81 107 LEU A N 1
ATOM 841 C CA . LEU A 1 107 ? -5.203 1.240 14.472 1.00 94.81 107 LEU A CA 1
ATOM 842 C C . LEU A 1 107 ? -5.656 0.738 13.091 1.00 94.81 107 LEU A C 1
ATOM 844 O O . LEU A 1 107 ? -5.158 -0.286 12.618 1.00 94.81 107 LEU A O 1
ATOM 848 N N . LYS A 1 108 ? -6.555 1.477 12.420 1.00 95.12 108 LYS A N 1
ATOM 849 C CA . LYS A 1 108 ? -6.968 1.157 11.043 1.00 95.12 108 LYS A CA 1
ATOM 850 C C . LYS A 1 108 ? -5.769 1.121 10.104 1.00 95.12 108 LYS A C 1
ATOM 852 O O . LYS A 1 108 ? -5.629 0.158 9.354 1.00 95.12 108 LYS A O 1
ATOM 857 N N . GLY A 1 109 ? -4.903 2.132 10.184 1.00 94.00 109 GLY A N 1
ATOM 858 C CA . GLY A 1 109 ? -3.682 2.231 9.388 1.00 94.00 109 GLY A CA 1
ATOM 859 C C . GLY A 1 109 ? -2.747 1.040 9.588 1.00 94.00 109 GLY A C 1
ATOM 860 O O . GLY A 1 109 ? -2.357 0.419 8.606 1.00 94.00 109 GLY A O 1
ATOM 861 N N . VAL A 1 110 ? -2.453 0.668 10.839 1.00 94.75 110 VAL A N 1
ATOM 862 C CA . VAL A 1 110 ? -1.550 -0.455 11.156 1.00 94.75 110 VAL A CA 1
ATOM 863 C C . VAL A 1 110 ? -2.092 -1.783 10.631 1.00 94.75 110 VAL A C 1
ATOM 865 O O . VAL A 1 110 ? -1.398 -2.495 9.913 1.00 94.75 110 VAL A O 1
ATOM 868 N N . VAL A 1 111 ? -3.344 -2.123 10.942 1.00 97.50 111 VAL A N 1
ATOM 869 C CA . VAL A 1 111 ? -3.917 -3.418 10.536 1.00 97.50 111 VAL A CA 1
ATOM 870 C C . VAL A 1 111 ? -4.038 -3.524 9.017 1.00 97.50 111 VAL A C 1
ATOM 872 O O . VAL A 1 111 ? -3.690 -4.559 8.451 1.00 97.50 111 VAL A O 1
ATOM 875 N N . ARG A 1 112 ? -4.503 -2.463 8.345 1.00 97.50 112 ARG A N 1
ATOM 876 C CA . ARG A 1 112 ? -4.605 -2.449 6.879 1.00 97.50 112 ARG A CA 1
ATOM 877 C C . ARG A 1 112 ? -3.224 -2.476 6.229 1.00 97.50 112 ARG A C 1
ATOM 879 O O . ARG A 1 112 ? -3.036 -3.225 5.280 1.00 97.50 112 ARG A O 1
ATOM 886 N N . GLY A 1 113 ? -2.263 -1.716 6.753 1.00 96.81 113 GLY A N 1
ATOM 887 C CA . GLY A 1 113 ? -0.878 -1.711 6.279 1.00 96.81 113 GLY A CA 1
ATOM 888 C C . GLY A 1 113 ? -0.251 -3.102 6.352 1.00 96.81 113 GLY A C 1
ATOM 889 O O . GLY A 1 113 ? 0.197 -3.619 5.335 1.00 96.81 113 GLY A O 1
ATOM 890 N N . ASN A 1 114 ? -0.344 -3.769 7.506 1.00 97.00 114 ASN A N 1
ATOM 891 C CA . ASN A 1 114 ? 0.173 -5.130 7.680 1.00 97.00 114 ASN A CA 1
ATOM 892 C C . ASN A 1 114 ? -0.505 -6.130 6.730 1.00 97.00 114 ASN A C 1
ATOM 894 O O . ASN A 1 114 ? 0.158 -6.969 6.124 1.00 97.00 114 ASN A O 1
ATOM 898 N N . LYS A 1 115 ? -1.830 -6.030 6.560 1.00 97.88 115 LYS A N 1
ATOM 899 C CA . LYS A 1 115 ? -2.577 -6.888 5.627 1.00 97.88 115 LYS A CA 1
ATOM 900 C C . LYS A 1 115 ? -2.166 -6.646 4.170 1.00 97.88 115 LYS A C 1
ATOM 902 O O . LYS A 1 115 ? -2.098 -7.593 3.384 1.00 97.88 115 LYS A O 1
ATOM 907 N N . PHE A 1 116 ? -1.879 -5.399 3.805 1.00 98.44 116 PHE A N 1
ATOM 908 C CA . PHE A 1 116 ? -1.385 -5.058 2.477 1.00 98.44 116 PHE A CA 1
ATOM 909 C C . PHE A 1 116 ? 0.041 -5.574 2.252 1.00 98.44 116 PHE A C 1
ATOM 911 O O . PHE A 1 116 ? 0.279 -6.210 1.229 1.00 98.44 116 PHE A O 1
ATOM 918 N N . ASN A 1 117 ? 0.943 -5.413 3.226 1.00 98.38 117 ASN A N 1
ATOM 919 C CA . ASN A 1 117 ? 2.299 -5.970 3.180 1.00 98.38 117 ASN A CA 1
ATOM 920 C C . ASN A 1 117 ? 2.289 -7.478 2.944 1.00 98.38 117 ASN A C 1
ATOM 922 O O . ASN A 1 117 ? 2.972 -7.965 2.043 1.00 98.38 117 ASN A O 1
ATOM 926 N N . GLU A 1 118 ? 1.451 -8.205 3.683 1.00 98.00 118 GLU A N 1
ATOM 927 C CA . GLU A 1 118 ? 1.302 -9.646 3.489 1.00 98.00 118 GLU A CA 1
ATOM 928 C C . GLU A 1 118 ? 0.755 -9.974 2.089 1.00 98.00 118 GLU A C 1
ATOM 930 O O . GLU A 1 118 ? 1.245 -10.889 1.434 1.00 98.00 118 GLU A O 1
ATOM 935 N N . SER A 1 119 ? -0.195 -9.188 1.571 1.00 98.12 119 SER A N 1
ATOM 936 C CA . SER A 1 119 ? -0.731 -9.382 0.213 1.00 98.12 119 SER A CA 1
ATOM 937 C C . SER A 1 119 ? 0.343 -9.203 -0.867 1.00 98.12 119 SER A C 1
ATOM 939 O O . SER A 1 119 ? 0.430 -10.012 -1.791 1.00 98.12 119 SER A O 1
ATOM 941 N N . VAL A 1 120 ? 1.187 -8.171 -0.748 1.00 98.69 120 VAL A N 1
ATOM 942 C CA . VAL A 1 120 ? 2.306 -7.933 -1.675 1.00 98.69 120 VAL A CA 1
ATOM 943 C C . VAL A 1 120 ? 3.345 -9.048 -1.562 1.00 98.69 120 VAL A C 1
ATOM 945 O O . VAL A 1 120 ? 3.804 -9.566 -2.578 1.00 98.69 120 VAL A O 1
ATOM 948 N N . LYS A 1 121 ? 3.677 -9.472 -0.340 1.00 98.56 121 LYS A N 1
ATOM 949 C CA . LYS A 1 121 ? 4.601 -10.581 -0.087 1.00 98.56 121 LYS A CA 1
ATOM 950 C C . LYS A 1 121 ? 4.136 -11.877 -0.739 1.00 98.56 121 LYS A C 1
ATOM 952 O O . LYS A 1 121 ? 4.903 -12.490 -1.478 1.00 98.56 121 LYS A O 1
ATOM 957 N N . GLN A 1 122 ? 2.881 -12.269 -0.519 1.00 98.31 122 GLN A N 1
ATOM 958 C CA . GLN A 1 122 ? 2.310 -13.466 -1.139 1.00 98.31 122 GLN A CA 1
ATOM 959 C C . GLN A 1 122 ? 2.299 -13.361 -2.666 1.00 98.31 122 GLN A C 1
ATOM 961 O O . GLN A 1 122 ? 2.640 -14.325 -3.350 1.00 98.31 122 GLN A O 1
ATOM 966 N N . TYR A 1 123 ? 1.996 -12.179 -3.211 1.00 98.44 123 TYR A N 1
ATOM 967 C CA . TYR A 1 123 ? 2.072 -11.950 -4.651 1.00 98.44 123 TYR A CA 1
ATOM 968 C C . TYR A 1 123 ? 3.495 -12.147 -5.191 1.00 98.44 123 TYR A C 1
ATOM 970 O O . TYR A 1 123 ? 3.675 -12.912 -6.134 1.00 98.44 123 TYR A O 1
ATOM 978 N N . ILE A 1 124 ? 4.514 -11.532 -4.581 1.00 98.62 124 ILE A N 1
ATOM 979 C CA . ILE A 1 124 ? 5.915 -11.673 -5.013 1.00 98.62 124 ILE A CA 1
ATOM 980 C C . ILE A 1 124 ? 6.370 -13.134 -4.930 1.00 98.62 124 ILE A C 1
ATOM 982 O O . ILE A 1 124 ? 6.986 -13.635 -5.868 1.00 98.62 124 ILE A O 1
ATOM 986 N N . LEU A 1 125 ? 6.030 -13.841 -3.847 1.00 98.31 125 LEU A N 1
ATOM 987 C CA . LEU A 1 125 ? 6.337 -15.268 -3.709 1.00 98.31 125 LEU A CA 1
ATOM 988 C C . LEU A 1 125 ? 5.675 -16.103 -4.815 1.00 98.31 125 LEU A C 1
ATOM 990 O O . LEU A 1 125 ? 6.309 -17.004 -5.360 1.00 98.31 125 LEU A O 1
ATOM 994 N N . SER A 1 126 ? 4.442 -15.763 -5.205 1.00 98.06 126 SER A N 1
ATOM 995 C CA . SER A 1 126 ? 3.720 -16.447 -6.287 1.00 98.06 126 SER A CA 1
ATOM 996 C C . SER A 1 126 ? 4.340 -16.252 -7.677 1.00 98.06 126 SER A C 1
ATOM 998 O O . SER A 1 126 ? 4.061 -17.040 -8.580 1.00 98.06 126 SER A O 1
ATOM 1000 N N . LEU A 1 127 ? 5.216 -15.252 -7.857 1.00 97.56 127 LEU A N 1
ATOM 1001 C CA . LEU A 1 127 ? 5.945 -15.052 -9.114 1.00 97.56 127 LEU A CA 1
ATOM 1002 C C . LEU A 1 127 ? 6.994 -16.141 -9.371 1.00 97.56 127 LEU A C 1
ATOM 1004 O O . LEU A 1 127 ? 7.461 -16.250 -10.501 1.00 97.56 127 LEU A O 1
ATOM 1008 N N . ASN A 1 128 ? 7.352 -16.940 -8.353 1.00 96.31 128 ASN A N 1
ATOM 1009 C CA . ASN A 1 128 ? 8.297 -18.056 -8.455 1.00 96.31 128 ASN A CA 1
ATOM 1010 C C . ASN A 1 128 ? 9.608 -17.678 -9.170 1.00 96.31 128 ASN A C 1
ATOM 1012 O O . ASN A 1 128 ? 10.084 -18.410 -10.037 1.00 96.31 128 ASN A O 1
ATOM 1016 N N . LEU A 1 129 ? 10.184 -16.524 -8.810 1.00 96.62 129 LEU A N 1
ATOM 1017 C CA . LEU A 1 129 ? 11.467 -16.077 -9.357 1.00 96.62 129 LEU A CA 1
ATOM 1018 C C . LEU A 1 129 ? 12.543 -17.146 -9.130 1.00 96.62 129 LEU A C 1
ATOM 1020 O O . LEU A 1 129 ? 12.611 -17.748 -8.053 1.00 96.62 129 LEU A O 1
ATOM 1024 N N . ASP A 1 130 ? 13.384 -17.369 -10.141 1.00 97.06 130 ASP A N 1
ATOM 1025 C CA . ASP A 1 130 ? 14.423 -18.393 -10.089 1.00 97.06 130 ASP A CA 1
ATOM 1026 C C . ASP A 1 130 ? 15.381 -18.123 -8.922 1.00 97.06 130 ASP A C 1
ATOM 1028 O O . ASP A 1 130 ? 16.141 -17.155 -8.924 1.00 97.06 130 ASP A O 1
ATOM 1032 N N . LYS A 1 131 ? 15.364 -19.007 -7.921 1.00 96.69 131 LYS A N 1
ATOM 1033 C CA . LYS A 1 131 ? 16.195 -18.898 -6.717 1.00 96.69 131 LYS A CA 1
ATOM 1034 C C . LYS A 1 131 ? 17.688 -19.019 -7.020 1.00 96.69 131 LYS A C 1
ATOM 1036 O O . LYS A 1 131 ? 18.496 -18.609 -6.187 1.00 96.69 131 LYS A O 1
ATOM 1041 N N . ALA A 1 132 ? 18.083 -19.581 -8.163 1.00 97.31 132 ALA A N 1
ATOM 1042 C CA . ALA A 1 132 ? 19.477 -19.591 -8.599 1.00 97.31 132 ALA A CA 1
ATOM 1043 C C . ALA A 1 132 ? 19.939 -18.191 -9.028 1.00 97.31 132 ALA A C 1
ATOM 1045 O O . ALA A 1 132 ? 21.081 -17.829 -8.757 1.00 97.31 132 ALA A O 1
ATOM 1046 N N . LEU A 1 133 ? 19.038 -17.387 -9.602 1.00 97.00 133 LEU A N 1
ATOM 1047 C CA . LEU A 1 133 ? 19.322 -16.047 -10.122 1.00 97.00 133 LEU A CA 1
ATOM 1048 C C . LEU A 1 133 ? 18.995 -14.933 -9.124 1.00 97.00 133 LEU A C 1
ATOM 1050 O O . LEU A 1 133 ? 19.721 -13.943 -9.053 1.00 97.00 133 LEU A O 1
ATOM 1054 N N . PHE A 1 134 ? 17.943 -15.101 -8.323 1.00 98.00 134 PHE A N 1
ATOM 1055 C CA . PHE A 1 134 ? 17.391 -14.052 -7.474 1.00 98.00 134 PHE A CA 1
ATOM 1056 C C . PHE A 1 134 ? 17.431 -14.402 -5.986 1.00 98.00 134 PHE A C 1
ATOM 1058 O O . PHE A 1 134 ? 17.264 -15.553 -5.574 1.00 98.00 134 PHE A O 1
ATOM 1065 N N . THR A 1 135 ? 17.608 -13.371 -5.166 1.00 97.69 135 THR A N 1
ATOM 1066 C CA . THR A 1 135 ? 17.373 -13.394 -3.721 1.00 97.69 135 THR A CA 1
ATOM 1067 C C . THR A 1 135 ? 16.213 -12.453 -3.415 1.00 97.69 135 THR A C 1
ATOM 1069 O O . THR A 1 135 ? 16.293 -11.267 -3.724 1.00 97.69 135 THR A O 1
ATOM 1072 N N . VAL A 1 136 ? 15.147 -12.972 -2.804 1.00 98.12 136 VAL A N 1
ATOM 1073 C CA . VAL A 1 136 ? 13.971 -12.191 -2.391 1.00 98.12 136 VAL A CA 1
ATOM 1074 C C . VAL A 1 136 ? 13.906 -12.174 -0.871 1.00 98.12 136 VAL A C 1
ATOM 1076 O O . VAL A 1 136 ? 13.910 -13.236 -0.246 1.00 98.12 136 VAL A O 1
ATOM 1079 N N . VAL A 1 137 ? 13.849 -10.986 -0.277 1.00 97.81 137 VAL A N 1
ATOM 1080 C CA . VAL A 1 137 ? 13.817 -10.802 1.181 1.00 97.81 137 VAL A CA 1
ATOM 1081 C C . VAL A 1 137 ? 12.743 -9.782 1.541 1.00 97.81 137 VAL A C 1
ATOM 1083 O O . VAL A 1 137 ? 12.492 -8.853 0.778 1.00 97.81 137 VAL A O 1
ATOM 1086 N N . PHE A 1 138 ? 12.118 -9.958 2.703 1.00 98.06 138 PHE A N 1
ATOM 1087 C CA . PHE A 1 138 ? 11.063 -9.096 3.236 1.00 98.06 138 PHE A CA 1
ATOM 1088 C C . PHE A 1 138 ? 11.515 -8.460 4.550 1.00 98.06 138 PHE A C 1
ATOM 1090 O O . PHE A 1 138 ? 12.262 -9.091 5.298 1.00 98.06 138 PHE A O 1
ATOM 1097 N N . GLU A 1 139 ? 11.053 -7.236 4.816 1.00 95.75 139 GLU A N 1
ATOM 1098 C CA . GLU A 1 139 ? 11.218 -6.521 6.095 1.00 95.75 139 GLU A CA 1
ATOM 1099 C C . GLU A 1 139 ? 12.671 -6.490 6.616 1.00 95.75 139 GLU A C 1
ATOM 1101 O O . GLU A 1 139 ? 12.937 -6.587 7.814 1.00 95.75 139 GLU A O 1
ATOM 1106 N N . SER A 1 140 ? 13.639 -6.364 5.704 1.00 94.38 140 SER A N 1
ATOM 1107 C CA . SER A 1 140 ? 15.069 -6.384 6.020 1.00 94.38 140 SER A CA 1
ATOM 1108 C C . SER A 1 140 ? 15.849 -5.433 5.124 1.00 94.38 140 SER A C 1
ATOM 1110 O O . SER A 1 140 ? 15.521 -5.247 3.953 1.00 94.38 140 SER A O 1
ATOM 1112 N N . LYS A 1 141 ? 16.942 -4.876 5.655 1.00 90.88 141 LYS A N 1
ATOM 1113 C CA . LYS A 1 141 ? 17.909 -4.106 4.863 1.00 90.88 141 LYS A CA 1
ATOM 1114 C C . LYS A 1 141 ? 18.593 -4.996 3.816 1.00 90.88 141 LYS A C 1
ATOM 1116 O O . LYS A 1 141 ? 18.835 -6.179 4.067 1.00 90.88 141 LYS A O 1
ATOM 1121 N N . CYS A 1 142 ? 18.930 -4.408 2.670 1.00 88.75 142 CYS A N 1
ATOM 1122 C CA . CYS A 1 142 ? 19.757 -5.038 1.645 1.00 88.75 142 CYS A CA 1
ATOM 1123 C C . CYS A 1 142 ? 21.235 -4.727 1.921 1.00 88.75 142 CYS A C 1
ATOM 1125 O O . CYS A 1 142 ? 21.587 -3.577 2.165 1.00 88.75 142 CYS A O 1
ATOM 1127 N N . SER A 1 143 ? 22.113 -5.730 1.884 1.00 85.88 143 SER A N 1
ATOM 1128 C CA . SER A 1 143 ? 23.556 -5.512 2.075 1.00 85.88 143 SER A CA 1
ATOM 1129 C C . SER A 1 143 ? 24.217 -4.800 0.892 1.00 85.88 143 SER A C 1
ATOM 1131 O O . SER A 1 143 ? 25.249 -4.166 1.065 1.00 85.88 143 SER A O 1
ATOM 1133 N N . GLU A 1 144 ? 23.634 -4.923 -0.302 1.00 87.19 144 GLU A N 1
ATOM 1134 C CA . GLU A 1 144 ? 24.155 -4.331 -1.542 1.00 87.19 144 GLU A CA 1
ATOM 1135 C C . GLU A 1 144 ? 23.694 -2.875 -1.728 1.00 87.19 144 GLU A C 1
ATOM 1137 O O . GLU A 1 144 ? 24.256 -2.146 -2.541 1.00 87.19 144 GLU A O 1
ATOM 1142 N N . TYR A 1 145 ? 22.667 -2.440 -0.989 1.00 86.81 145 TYR A N 1
ATOM 1143 C CA . TYR A 1 145 ? 22.174 -1.069 -1.042 1.00 86.81 145 TYR A CA 1
ATOM 1144 C C . TYR A 1 145 ? 21.511 -0.658 0.276 1.00 86.81 145 TYR A C 1
ATOM 1146 O O . TYR A 1 145 ? 20.513 -1.251 0.698 1.00 86.81 145 TYR A O 1
ATOM 1154 N N . GLU A 1 146 ? 22.036 0.391 0.909 1.00 86.25 146 GLU A N 1
ATOM 1155 C CA . GLU A 1 146 ? 21.486 0.903 2.158 1.00 86.25 146 GLU A CA 1
ATOM 1156 C C . GLU A 1 146 ? 20.358 1.910 1.918 1.00 86.25 146 GLU A C 1
ATOM 1158 O O . GLU A 1 146 ? 20.514 2.935 1.258 1.00 86.25 146 GLU A O 1
ATOM 1163 N N . THR A 1 147 ? 19.212 1.646 2.538 1.00 85.44 147 THR A N 1
ATOM 1164 C CA . THR A 1 147 ? 18.092 2.578 2.625 1.00 85.44 147 THR A CA 1
ATOM 1165 C C . THR A 1 147 ? 18.008 3.194 4.018 1.00 85.44 147 THR A C 1
ATOM 1167 O O . THR A 1 147 ? 18.260 2.552 5.038 1.00 85.44 147 THR A O 1
ATOM 1170 N N . SER A 1 148 ? 17.565 4.452 4.073 1.00 85.75 148 SER A N 1
ATOM 1171 C CA . SER A 1 148 ? 17.287 5.152 5.342 1.00 85.75 148 SER A CA 1
ATOM 1172 C C . SER A 1 148 ? 16.154 4.532 6.178 1.00 85.75 148 SER A C 1
ATOM 1174 O O . SER A 1 148 ? 16.083 4.765 7.381 1.00 85.75 148 SER A O 1
ATOM 1176 N N . GLU A 1 149 ? 15.265 3.760 5.553 1.00 88.62 149 GLU A N 1
ATOM 1177 C CA . GLU A 1 149 ? 14.169 3.023 6.192 1.00 88.62 149 GLU A CA 1
ATOM 1178 C C . GLU A 1 149 ? 14.280 1.545 5.814 1.00 88.62 149 GLU A C 1
ATOM 1180 O O . GLU A 1 149 ? 14.765 1.233 4.726 1.00 88.62 149 GLU A O 1
ATOM 1185 N N . ILE A 1 150 ? 13.842 0.637 6.688 1.00 92.75 150 ILE A N 1
ATOM 1186 C CA . ILE A 1 150 ? 13.788 -0.793 6.355 1.00 92.75 150 ILE A CA 1
ATOM 1187 C C . ILE A 1 150 ? 12.746 -0.970 5.243 1.00 92.75 150 ILE A C 1
ATOM 1189 O O . ILE A 1 150 ? 11.600 -0.568 5.449 1.00 92.75 150 ILE A O 1
ATOM 1193 N N . PRO A 1 151 ? 13.118 -1.525 4.077 1.00 95.19 151 PRO A N 1
ATOM 1194 C CA . PRO A 1 151 ? 12.167 -1.740 3.002 1.00 95.19 151 PRO A CA 1
ATOM 1195 C C . PRO A 1 151 ? 11.227 -2.895 3.341 1.00 95.19 151 PRO A C 1
ATOM 1197 O O . PRO A 1 151 ? 11.609 -3.846 4.029 1.00 95.19 151 PRO A O 1
ATOM 1200 N N . ASP A 1 152 ? 10.009 -2.844 2.807 1.00 97.69 152 ASP A N 1
ATOM 1201 C CA . ASP A 1 152 ? 9.050 -3.936 2.974 1.00 97.69 152 ASP A CA 1
ATOM 1202 C C . ASP A 1 152 ? 9.530 -5.200 2.246 1.00 97.69 152 ASP A C 1
ATOM 1204 O O . ASP A 1 152 ? 9.273 -6.319 2.694 1.00 97.69 152 ASP A O 1
ATOM 1208 N N . TRP A 1 153 ? 10.264 -5.030 1.140 1.00 98.31 153 TRP A N 1
ATOM 1209 C CA . TRP A 1 153 ? 10.927 -6.114 0.419 1.00 98.31 153 TRP A CA 1
ATOM 1210 C C . TRP A 1 153 ? 12.084 -5.627 -0.455 1.00 98.31 153 TRP A C 1
ATOM 1212 O O . TRP A 1 153 ? 12.169 -4.452 -0.808 1.00 98.31 153 TRP A O 1
ATOM 1222 N N . PHE A 1 154 ? 12.962 -6.544 -0.856 1.00 98.00 154 PHE A N 1
ATOM 1223 C CA . PHE A 1 154 ? 13.868 -6.336 -1.981 1.00 98.00 154 PHE A CA 1
ATOM 1224 C C . PHE A 1 154 ? 14.055 -7.616 -2.801 1.00 98.00 154 PHE A C 1
ATOM 1226 O O . PHE A 1 154 ? 13.912 -8.732 -2.296 1.00 98.00 154 PHE A O 1
ATOM 1233 N N . ILE A 1 155 ? 14.397 -7.433 -4.074 1.00 98.19 155 ILE A N 1
ATOM 1234 C CA . ILE A 1 155 ? 14.786 -8.485 -5.014 1.00 98.19 155 ILE A CA 1
ATOM 1235 C C . ILE A 1 155 ? 16.192 -8.144 -5.511 1.00 98.19 155 ILE A C 1
ATOM 1237 O O . ILE A 1 155 ? 16.403 -7.066 -6.061 1.00 98.19 155 ILE A O 1
ATOM 1241 N N . LEU A 1 156 ? 17.146 -9.049 -5.310 1.00 97.62 156 LEU A N 1
ATOM 1242 C CA . LEU A 1 156 ? 18.534 -8.926 -5.760 1.00 97.62 156 LEU A CA 1
ATOM 1243 C C . LEU A 1 156 ? 18.811 -9.962 -6.854 1.00 97.62 156 LEU A C 1
ATOM 1245 O O . LEU A 1 156 ? 18.687 -11.159 -6.596 1.00 97.62 156 LEU A O 1
ATOM 1249 N N . GLU A 1 157 ? 19.232 -9.521 -8.040 1.00 96.81 157 GLU A N 1
ATOM 1250 C CA . GLU A 1 157 ? 19.800 -10.392 -9.076 1.00 96.81 157 GLU A CA 1
ATOM 1251 C C . GLU A 1 157 ? 21.279 -10.656 -8.764 1.00 96.81 157 GLU A C 1
ATOM 1253 O O . GLU A 1 157 ? 22.098 -9.738 -8.686 1.00 96.81 157 GLU A O 1
ATOM 1258 N N . LYS A 1 158 ? 21.635 -11.924 -8.556 1.00 95.25 158 LYS A N 1
ATOM 1259 C CA . LYS A 1 158 ? 22.926 -12.320 -7.977 1.00 95.25 158 LYS A CA 1
ATOM 1260 C C . LYS A 1 158 ? 24.123 -12.031 -8.882 1.00 95.25 158 LYS A C 1
ATOM 1262 O O . LYS A 1 158 ? 25.184 -11.698 -8.361 1.00 95.25 158 LYS A O 1
ATOM 1267 N N . GLU A 1 159 ? 23.953 -12.161 -10.199 1.00 93.81 159 GLU A N 1
ATOM 1268 C CA . GLU A 1 159 ? 25.025 -11.980 -11.190 1.00 93.81 159 GLU A CA 1
ATOM 1269 C C . GLU A 1 159 ? 25.401 -10.500 -11.345 1.00 93.81 159 GLU A C 1
ATOM 1271 O O . GLU A 1 159 ? 26.552 -10.116 -11.158 1.00 93.81 159 GLU A O 1
ATOM 1276 N N . THR A 1 160 ? 24.419 -9.655 -11.659 1.00 93.50 160 THR A N 1
ATOM 1277 C CA . THR A 1 160 ? 24.643 -8.238 -11.988 1.00 93.50 160 THR A CA 1
ATOM 1278 C C . THR A 1 160 ? 24.660 -7.330 -10.764 1.00 93.50 160 THR A C 1
ATOM 1280 O O . THR A 1 160 ? 25.051 -6.165 -10.868 1.00 93.50 160 THR A O 1
ATOM 1283 N N . LYS A 1 161 ? 24.199 -7.850 -9.618 1.00 94.56 161 LYS A N 1
ATOM 1284 C CA . LYS A 1 161 ? 23.928 -7.089 -8.397 1.00 94.56 161 LYS A CA 1
ATOM 1285 C C . LYS A 1 161 ? 22.857 -6.011 -8.574 1.00 94.56 161 LYS A C 1
ATOM 1287 O O . LYS A 1 161 ? 22.813 -5.065 -7.793 1.00 94.56 161 LYS A O 1
ATOM 1292 N N . LYS A 1 162 ? 21.973 -6.151 -9.571 1.00 95.44 162 LYS A N 1
ATOM 1293 C CA . LYS A 1 162 ? 20.779 -5.307 -9.688 1.00 95.44 162 LYS A CA 1
ATOM 1294 C C . LYS A 1 162 ? 19.859 -5.525 -8.484 1.00 95.44 162 LYS A C 1
ATOM 1296 O O . LYS A 1 162 ? 19.558 -6.669 -8.144 1.00 95.44 162 LYS A O 1
ATOM 1301 N N . VAL A 1 163 ? 19.374 -4.445 -7.873 1.00 96.56 163 VAL A N 1
ATOM 1302 C CA . VAL A 1 163 ? 18.472 -4.476 -6.713 1.00 96.56 163 VAL A CA 1
ATOM 1303 C C . VAL A 1 163 ? 17.202 -3.685 -7.000 1.00 96.56 163 VAL A C 1
ATOM 1305 O O . VAL A 1 163 ? 17.247 -2.496 -7.306 1.00 96.56 163 VAL A O 1
ATOM 1308 N N . MET A 1 164 ? 16.052 -4.332 -6.839 1.00 97.38 164 MET A N 1
ATOM 1309 C CA . MET A 1 164 ? 14.762 -3.655 -6.745 1.00 97.38 164 MET A CA 1
ATOM 1310 C C . MET A 1 164 ? 14.314 -3.626 -5.287 1.00 97.38 164 MET A C 1
ATOM 1312 O O . MET A 1 164 ? 14.308 -4.659 -4.624 1.00 97.38 164 MET A O 1
ATOM 1316 N N . ILE A 1 165 ? 13.922 -2.455 -4.802 1.00 97.06 165 ILE A N 1
ATOM 1317 C CA . ILE A 1 165 ? 13.529 -2.195 -3.419 1.00 97.06 165 ILE A CA 1
ATOM 1318 C C . ILE A 1 165 ? 12.059 -1.806 -3.398 1.00 97.06 165 ILE A C 1
ATOM 1320 O O . ILE A 1 165 ? 11.639 -0.927 -4.144 1.00 97.06 165 ILE A O 1
ATOM 1324 N N . GLY A 1 166 ? 11.287 -2.438 -2.528 1.00 97.50 166 GLY A N 1
ATOM 1325 C CA . GLY A 1 166 ? 9.861 -2.219 -2.377 1.00 97.50 166 GLY A CA 1
ATOM 1326 C C . GLY A 1 166 ? 9.486 -1.418 -1.145 1.00 97.50 166 GLY A C 1
ATOM 1327 O O . GLY A 1 166 ? 9.869 -1.783 -0.034 1.00 97.50 166 GLY A O 1
ATOM 1328 N N . MET A 1 167 ? 8.669 -0.384 -1.346 1.00 96.81 167 MET A N 1
ATOM 1329 C CA . MET A 1 167 ? 7.966 0.339 -0.283 1.00 96.81 167 MET A CA 1
ATOM 1330 C C . MET A 1 167 ? 6.455 0.229 -0.509 1.00 96.81 167 MET A C 1
ATOM 1332 O O . MET A 1 167 ? 5.914 0.781 -1.466 1.00 96.81 167 MET A O 1
ATOM 1336 N N . ASN A 1 168 ? 5.745 -0.461 0.367 1.00 97.62 168 ASN A N 1
ATOM 1337 C CA . ASN A 1 168 ? 4.306 -0.659 0.284 1.00 97.62 168 ASN A CA 1
ATOM 1338 C C . ASN A 1 168 ? 3.590 0.44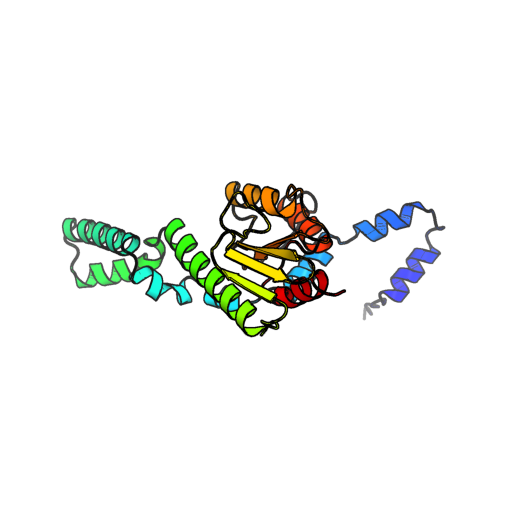4 1.065 1.00 97.62 168 ASN A C 1
ATOM 1340 O O . ASN A 1 168 ? 3.885 0.684 2.232 1.00 97.62 168 ASN A O 1
ATOM 1344 N N . GLN A 1 169 ? 2.624 1.124 0.454 1.00 95.56 169 GLN A N 1
ATOM 1345 C CA . GLN A 1 169 ? 1.836 2.157 1.130 1.00 95.56 169 GLN A CA 1
ATOM 1346 C C . GLN A 1 169 ? 0.354 1.998 0.784 1.00 95.56 169 GLN A C 1
ATOM 1348 O O . GLN A 1 169 ? 0.002 1.639 -0.333 1.00 95.56 169 GLN A O 1
ATOM 1353 N N . LEU A 1 170 ? -0.552 2.283 1.724 1.00 95.81 170 LEU A N 1
ATOM 1354 C CA . LEU A 1 170 ? -1.985 2.283 1.397 1.00 95.81 170 LEU A CA 1
ATOM 1355 C C . LEU A 1 170 ? -2.300 3.388 0.379 1.00 95.81 170 LEU A C 1
ATOM 1357 O O . LEU A 1 170 ? -2.999 3.145 -0.601 1.00 95.81 170 LEU A O 1
ATOM 1361 N N . ASP A 1 171 ? -1.716 4.566 0.580 1.00 94.25 171 ASP A N 1
ATOM 1362 C CA . ASP A 1 171 ? -1.694 5.695 -0.343 1.00 94.25 171 ASP A CA 1
ATOM 1363 C C . ASP A 1 171 ? -0.500 6.609 -0.030 1.00 94.25 171 ASP A C 1
ATOM 1365 O O . ASP A 1 171 ? 0.117 6.507 1.029 1.00 94.25 171 ASP A O 1
ATOM 1369 N N . LEU A 1 172 ? -0.189 7.517 -0.957 1.00 92.12 172 LEU A N 1
ATOM 1370 C CA . LEU A 1 172 ? 0.866 8.532 -0.816 1.00 92.12 172 LEU A CA 1
ATOM 1371 C C . LEU A 1 172 ? 0.312 9.967 -0.761 1.00 92.12 172 LEU A C 1
ATOM 1373 O O . LEU A 1 172 ? 1.068 10.934 -0.834 1.00 92.12 172 LEU A O 1
ATOM 1377 N N . TRP A 1 173 ? -1.011 10.124 -0.690 1.00 91.19 173 TRP A N 1
ATOM 1378 C CA . TRP A 1 173 ? -1.699 11.405 -0.905 1.00 91.19 173 TRP A CA 1
ATOM 1379 C C . TRP A 1 173 ? -2.783 11.717 0.133 1.00 91.19 173 TRP A C 1
ATOM 1381 O O . TRP A 1 173 ? -3.376 12.793 0.083 1.00 91.19 173 TRP A O 1
ATOM 1391 N N . GLY A 1 174 ? -3.033 10.827 1.096 1.00 83.81 174 GLY A N 1
ATOM 1392 C CA . GLY A 1 174 ? -4.025 10.996 2.161 1.00 83.81 174 GLY A CA 1
ATOM 1393 C C . GLY A 1 174 ? -3.629 11.981 3.267 1.00 83.81 174 GLY A C 1
ATOM 1394 O O . GLY A 1 174 ? -4.351 12.115 4.250 1.00 83.81 174 GLY A O 1
ATOM 1395 N N . GLY A 1 175 ? -2.491 12.676 3.146 1.00 84.31 175 GLY A N 1
ATOM 1396 C CA . GLY A 1 175 ? -2.050 13.688 4.109 1.00 84.31 175 GLY A CA 1
ATOM 1397 C C . GLY A 1 175 ? -0.600 14.130 3.915 1.00 84.31 175 GLY A C 1
ATOM 1398 O O . GLY A 1 175 ? 0.156 13.523 3.159 1.00 84.31 175 GLY A O 1
ATOM 1399 N N . GLY A 1 176 ? -0.187 15.188 4.622 1.00 83.94 176 GLY A N 1
ATOM 1400 C CA . GLY A 1 176 ? 1.151 15.783 4.472 1.00 83.94 176 GLY A CA 1
ATOM 1401 C C . GLY A 1 176 ? 2.301 14.797 4.714 1.00 83.94 176 GLY A C 1
ATOM 1402 O O . GLY A 1 176 ? 3.258 14.771 3.946 1.00 83.94 176 GLY A O 1
ATOM 1403 N N . GLN A 1 177 ? 2.181 13.928 5.723 1.00 85.38 177 GLN A N 1
ATOM 1404 C CA . GLN A 1 177 ? 3.185 12.891 5.991 1.00 85.38 177 GLN A CA 1
ATOM 1405 C C . GLN A 1 177 ? 3.300 11.875 4.843 1.00 85.38 177 GLN A C 1
ATOM 1407 O O . GLN A 1 177 ? 4.413 11.518 4.463 1.00 85.38 177 GLN A O 1
ATOM 1412 N N . GLN A 1 178 ? 2.174 11.463 4.249 1.00 88.12 178 GLN A N 1
ATOM 1413 C CA . GLN A 1 178 ? 2.170 10.534 3.113 1.00 88.12 178 GLN A CA 1
ATOM 1414 C C . GLN A 1 178 ? 2.785 11.172 1.864 1.00 88.12 178 GLN A C 1
ATOM 1416 O O . GLN A 1 178 ? 3.602 10.550 1.189 1.00 88.12 178 GLN A O 1
ATOM 1421 N N . PHE A 1 179 ? 2.509 12.456 1.621 1.00 88.25 179 PHE A N 1
ATOM 1422 C CA . PHE A 1 179 ? 3.148 13.204 0.535 1.00 88.25 179 PHE A CA 1
ATOM 1423 C C . PHE A 1 179 ? 4.659 13.350 0.707 1.00 88.25 179 PHE A C 1
ATOM 1425 O O . PHE A 1 179 ? 5.394 13.318 -0.283 1.00 88.25 179 PHE A O 1
ATOM 1432 N N . ASN A 1 180 ? 5.133 13.514 1.944 1.00 88.81 180 ASN A N 1
ATOM 1433 C CA . ASN A 1 180 ? 6.565 13.585 2.225 1.00 88.81 180 ASN A CA 1
ATOM 1434 C C . ASN A 1 180 ? 7.242 12.240 1.935 1.00 88.81 180 ASN A C 1
ATOM 1436 O O . ASN A 1 180 ? 8.295 12.220 1.301 1.00 88.81 180 ASN A O 1
ATOM 1440 N N . ARG A 1 181 ? 6.605 11.122 2.315 1.00 87.81 181 ARG A N 1
ATOM 1441 C CA . ARG A 1 181 ? 7.062 9.771 1.949 1.00 87.81 181 ARG A CA 1
ATOM 1442 C C . ARG A 1 181 ? 7.081 9.571 0.437 1.00 87.81 181 ARG A C 1
ATOM 1444 O O . ARG A 1 181 ? 8.110 9.199 -0.114 1.00 87.81 181 ARG A O 1
ATOM 1451 N N . GLY A 1 182 ? 5.990 9.914 -0.249 1.00 88.88 182 GLY A N 1
ATOM 1452 C CA . GLY A 1 182 ? 5.910 9.824 -1.708 1.00 88.88 182 GLY A CA 1
ATOM 1453 C C . GLY A 1 182 ? 6.992 10.651 -2.403 1.00 88.88 182 GLY A C 1
ATOM 1454 O O . GLY A 1 182 ? 7.664 10.157 -3.304 1.00 88.88 182 GLY A O 1
ATOM 1455 N N . SER A 1 183 ? 7.230 11.882 -1.939 1.00 88.62 183 SER A N 1
ATOM 1456 C CA . SER A 1 183 ? 8.325 12.719 -2.447 1.00 88.62 183 SER A CA 1
ATOM 1457 C C . SER A 1 183 ? 9.687 12.058 -2.249 1.00 88.62 183 SER A C 1
ATOM 1459 O O . SER A 1 183 ? 10.470 12.008 -3.193 1.00 88.62 183 SER A O 1
ATOM 1461 N N . LYS A 1 184 ? 9.949 11.505 -1.059 1.00 89.81 184 LYS A N 1
ATOM 1462 C CA . LYS A 1 184 ? 11.211 10.832 -0.737 1.00 89.81 184 LYS A CA 1
ATOM 1463 C C . LYS A 1 184 ? 11.488 9.642 -1.657 1.00 89.81 184 LYS A C 1
ATOM 1465 O O . LYS A 1 184 ? 12.610 9.491 -2.127 1.00 89.81 184 LYS A O 1
ATOM 1470 N N . TYR A 1 185 ? 10.476 8.812 -1.898 1.00 89.50 185 TYR A N 1
ATOM 1471 C CA . TYR A 1 185 ? 10.616 7.558 -2.640 1.00 89.50 185 TYR A CA 1
ATOM 1472 C C . TYR A 1 185 ? 10.611 7.746 -4.163 1.00 89.50 185 TYR A C 1
ATOM 1474 O O . TYR A 1 185 ? 11.297 7.013 -4.864 1.00 89.50 185 TYR A O 1
ATOM 1482 N N . ILE A 1 186 ? 9.849 8.717 -4.678 1.00 89.56 186 ILE A N 1
ATOM 1483 C CA . ILE A 1 186 ? 9.612 8.878 -6.125 1.00 89.56 186 ILE A CA 1
ATOM 1484 C C . ILE A 1 186 ? 10.318 10.119 -6.676 1.00 89.56 186 ILE A C 1
ATOM 1486 O O . ILE A 1 186 ? 10.921 10.088 -7.744 1.00 89.56 186 ILE A O 1
ATOM 1490 N N . MET A 1 187 ? 10.246 11.250 -5.970 1.00 86.12 187 MET A N 1
ATOM 1491 C CA . MET A 1 187 ? 10.733 12.522 -6.512 1.00 86.12 187 MET A CA 1
ATOM 1492 C C . MET A 1 187 ? 12.226 12.712 -6.291 1.00 86.12 187 MET A C 1
ATOM 1494 O O . MET A 1 187 ? 12.901 13.195 -7.198 1.00 86.12 187 MET A O 1
ATOM 1498 N N . THR A 1 188 ? 12.725 12.354 -5.109 1.00 84.56 188 THR A N 1
ATOM 1499 C CA . THR A 1 188 ? 14.079 12.704 -4.663 1.00 84.56 188 THR A CA 1
ATOM 1500 C C . THR A 1 188 ? 14.980 11.500 -4.428 1.00 84.56 188 THR A C 1
ATOM 1502 O O . THR A 1 188 ? 16.064 11.683 -3.887 1.00 84.56 188 THR A O 1
ATOM 1505 N N . PHE A 1 189 ? 14.546 10.283 -4.766 1.00 83.31 189 PHE A N 1
ATOM 1506 C CA . PHE A 1 189 ? 15.395 9.105 -4.622 1.00 83.31 189 PHE A CA 1
ATOM 1507 C C . PHE A 1 189 ? 16.554 9.194 -5.634 1.00 83.31 189 PHE A C 1
ATOM 1509 O O . PHE A 1 189 ? 16.294 9.169 -6.838 1.00 83.31 189 PHE A O 1
ATOM 1516 N N . PRO A 1 190 ? 17.808 9.364 -5.175 1.00 70.94 190 PRO A N 1
ATOM 1517 C CA . PRO A 1 190 ? 18.910 9.784 -6.041 1.00 70.94 190 PRO A CA 1
ATOM 1518 C C . PRO A 1 190 ? 19.471 8.650 -6.905 1.00 70.94 190 PRO A C 1
ATOM 1520 O O . PRO A 1 190 ? 20.067 8.921 -7.942 1.00 70.94 190 PRO A O 1
ATOM 1523 N N . ASP A 1 191 ? 19.248 7.395 -6.507 1.00 78.38 191 ASP A N 1
ATOM 1524 C CA . ASP A 1 191 ? 19.974 6.243 -7.051 1.00 78.38 191 ASP A CA 1
ATOM 1525 C C . ASP A 1 191 ? 19.138 5.380 -8.005 1.00 78.38 191 ASP A C 1
ATOM 1527 O O . ASP A 1 191 ? 19.556 4.274 -8.367 1.00 78.38 191 ASP A O 1
ATOM 1531 N N . ASN A 1 192 ? 17.963 5.868 -8.430 1.00 78.94 192 ASN A N 1
ATOM 1532 C CA . ASN A 1 192 ? 17.181 5.202 -9.472 1.00 78.94 192 ASN A CA 1
ATOM 1533 C C . ASN A 1 192 ? 18.020 5.141 -10.755 1.00 78.94 192 ASN A C 1
ATOM 1535 O O . ASN A 1 192 ? 18.285 6.149 -11.405 1.00 78.94 192 ASN A O 1
ATOM 1539 N N . SER A 1 193 ? 18.459 3.934 -11.086 1.00 86.75 193 SER A N 1
ATOM 1540 C CA . SER A 1 193 ? 19.420 3.630 -12.139 1.00 86.75 193 SER A CA 1
ATOM 1541 C C . SER A 1 193 ? 19.130 2.247 -12.720 1.00 86.75 193 SER A C 1
ATOM 1543 O O . SER A 1 193 ? 18.188 1.564 -12.312 1.00 86.75 193 SER A O 1
ATOM 1545 N N . ASP A 1 194 ? 19.969 1.788 -13.645 1.00 87.69 194 ASP A N 1
ATOM 1546 C CA . ASP A 1 194 ? 19.886 0.418 -14.161 1.00 87.69 194 ASP A CA 1
ATOM 1547 C C . ASP A 1 194 ? 20.312 -0.634 -13.128 1.00 87.69 194 ASP A C 1
ATOM 1549 O O . ASP A 1 194 ? 20.048 -1.819 -13.321 1.00 87.69 194 ASP A O 1
ATOM 1553 N N . LYS A 1 195 ? 20.973 -0.217 -12.035 1.00 92.25 195 LYS A N 1
ATOM 1554 C CA . LYS A 1 195 ? 21.427 -1.101 -10.952 1.00 92.25 195 LYS A CA 1
ATOM 1555 C C . LYS A 1 195 ? 20.506 -1.105 -9.745 1.00 92.25 195 LYS A C 1
ATOM 1557 O O . LYS A 1 195 ? 20.376 -2.142 -9.107 1.00 92.25 195 LYS A O 1
ATOM 1562 N N . VAL A 1 196 ? 19.878 0.018 -9.418 1.00 94.00 196 VAL A N 1
ATOM 1563 C CA . VAL A 1 196 ? 19.020 0.132 -8.234 1.00 94.00 196 VAL A CA 1
ATOM 1564 C C . VAL A 1 196 ? 17.717 0.807 -8.613 1.00 94.00 196 VAL A C 1
ATOM 1566 O O . VAL A 1 196 ? 17.720 1.831 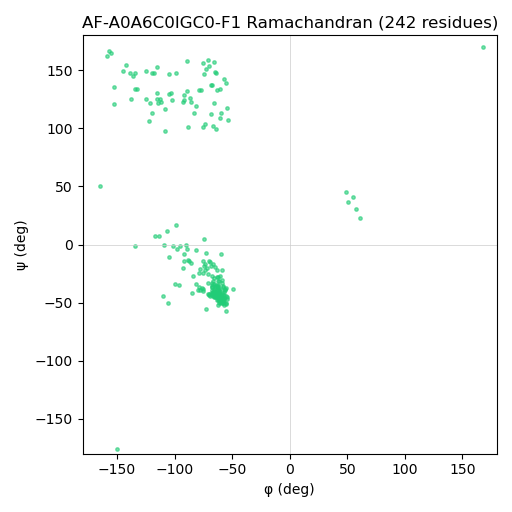-9.289 1.00 94.00 196 VAL A O 1
ATOM 1569 N N . ARG A 1 197 ? 16.595 0.250 -8.158 1.00 94.44 197 ARG A N 1
ATOM 1570 C CA . ARG A 1 197 ? 15.284 0.877 -8.326 1.00 94.44 197 ARG A CA 1
ATOM 1571 C C . ARG A 1 197 ? 14.452 0.769 -7.067 1.00 94.44 197 ARG A C 1
ATOM 1573 O O . ARG A 1 197 ? 14.197 -0.336 -6.596 1.00 94.44 197 ARG A O 1
ATOM 1580 N N . LEU A 1 198 ? 13.971 1.904 -6.572 1.00 95.50 198 LEU A N 1
ATOM 1581 C CA . LEU A 1 198 ? 12.953 1.936 -5.529 1.00 95.50 198 LEU A CA 1
ATOM 1582 C C . LEU A 1 198 ? 11.570 2.012 -6.181 1.00 95.50 198 LEU A C 1
ATOM 1584 O O . LEU A 1 198 ? 11.276 2.924 -6.949 1.00 95.50 198 LEU A O 1
ATOM 1588 N N . VAL A 1 199 ? 10.721 1.037 -5.870 1.00 96.75 199 VAL A N 1
ATOM 1589 C CA . VAL A 1 199 ? 9.342 0.939 -6.344 1.00 96.75 199 VAL A CA 1
ATOM 1590 C C . VAL A 1 199 ? 8.395 1.071 -5.160 1.00 96.75 199 VAL A C 1
ATOM 1592 O O . VAL A 1 199 ? 8.469 0.317 -4.189 1.00 96.75 199 VAL A O 1
ATOM 1595 N N . CYS A 1 200 ? 7.464 2.014 -5.256 1.00 97.31 200 CYS A N 1
ATOM 1596 C CA . CYS A 1 200 ? 6.356 2.123 -4.329 1.00 97.31 200 CYS A CA 1
ATOM 1597 C C . CYS A 1 200 ? 5.142 1.347 -4.851 1.00 97.31 200 CYS A C 1
ATOM 1599 O O . CYS A 1 200 ? 4.670 1.588 -5.966 1.00 97.31 200 CYS A O 1
ATOM 1601 N N . VAL A 1 201 ? 4.627 0.421 -4.043 1.00 98.38 201 VAL A N 1
ATOM 1602 C CA . VAL A 1 201 ? 3.409 -0.337 -4.347 1.00 98.38 201 VAL A CA 1
ATOM 1603 C C . VAL A 1 201 ? 2.263 0.254 -3.536 1.00 98.38 201 VAL A C 1
ATOM 1605 O O . VAL A 1 201 ? 2.358 0.344 -2.313 1.00 98.38 201 VAL A O 1
ATOM 1608 N N . ILE A 1 202 ? 1.187 0.666 -4.206 1.00 97.94 202 ILE A N 1
ATOM 1609 C CA . ILE A 1 202 ? 0.029 1.326 -3.588 1.00 97.94 202 ILE A CA 1
ATOM 1610 C C . ILE A 1 202 ? -1.257 0.502 -3.693 1.00 97.94 202 ILE A C 1
ATOM 1612 O O . ILE A 1 202 ? -1.425 -0.301 -4.616 1.00 97.94 202 ILE A O 1
ATOM 1616 N N . ALA A 1 203 ? -2.172 0.704 -2.739 1.00 97.50 203 ALA A N 1
ATOM 1617 C CA . ALA A 1 203 ? -3.452 -0.006 -2.682 1.00 97.50 203 ALA A CA 1
ATOM 1618 C C . ALA A 1 203 ? -4.648 0.861 -3.102 1.00 97.50 203 ALA A C 1
ATOM 1620 O O . ALA A 1 203 ? -5.466 0.440 -3.918 1.00 97.50 203 ALA A O 1
ATOM 1621 N N . ASN A 1 204 ? -4.771 2.062 -2.533 1.00 96.12 204 ASN A N 1
ATOM 1622 C CA . ASN A 1 204 ? -5.955 2.901 -2.687 1.00 96.12 204 ASN A CA 1
ATOM 1623 C C . ASN A 1 204 ? -6.023 3.547 -4.078 1.00 96.12 204 ASN A C 1
ATOM 1625 O O . ASN A 1 204 ? -5.013 3.932 -4.672 1.00 96.12 204 ASN A O 1
ATOM 1629 N N . SER A 1 205 ? -7.243 3.721 -4.581 1.00 94.19 205 SER A N 1
ATOM 1630 C CA . SER A 1 205 ? -7.486 4.500 -5.797 1.00 94.19 205 SER A CA 1
ATOM 1631 C C . SER A 1 205 ? -7.391 5.998 -5.544 1.00 94.19 205 SER A C 1
ATOM 1633 O O . SER A 1 205 ? -7.684 6.477 -4.446 1.00 94.19 205 SER A O 1
ATOM 1635 N N . ILE A 1 206 ? -7.099 6.744 -6.601 1.00 95.06 206 ILE A N 1
ATOM 1636 C CA . ILE A 1 206 ? -7.320 8.184 -6.676 1.00 95.06 206 ILE A CA 1
ATOM 1637 C C . ILE A 1 206 ? -7.865 8.537 -8.056 1.00 95.06 206 ILE A C 1
ATOM 1639 O O . ILE A 1 206 ? -7.514 7.917 -9.056 1.00 95.06 206 ILE A O 1
ATOM 1643 N N . THR A 1 207 ? -8.702 9.568 -8.111 1.00 94.69 207 THR A N 1
ATOM 1644 C CA . THR A 1 207 ? -9.055 10.240 -9.361 1.00 94.69 207 THR A CA 1
ATOM 1645 C C . THR A 1 207 ? -8.394 11.608 -9.379 1.00 94.69 207 THR A C 1
ATOM 1647 O O . THR A 1 207 ? -8.666 12.461 -8.534 1.00 94.69 207 THR A O 1
ATOM 1650 N N . LEU A 1 208 ? -7.498 11.819 -10.337 1.00 93.25 208 LEU A N 1
ATOM 1651 C CA . LEU A 1 208 ? -6.780 13.072 -10.510 1.00 93.25 208 LEU A CA 1
ATOM 1652 C C . LEU A 1 208 ? -7.614 14.031 -11.357 1.00 93.25 208 LEU A C 1
ATOM 1654 O O . LEU A 1 208 ? -7.962 13.725 -12.495 1.00 93.25 208 LEU A O 1
ATOM 1658 N N . SER A 1 209 ? -7.913 15.204 -10.807 1.00 89.50 209 SER A N 1
ATOM 1659 C CA . SER A 1 209 ? -8.692 16.250 -11.481 1.00 89.50 209 SER A CA 1
ATOM 1660 C C . SER A 1 209 ? -7.845 17.425 -11.977 1.00 89.50 209 SER A C 1
ATOM 1662 O O . SER A 1 209 ? -8.344 18.274 -12.709 1.00 89.50 209 SER A O 1
ATOM 1664 N N . SER A 1 210 ? -6.569 17.511 -11.583 1.00 88.88 210 SER A N 1
ATOM 1665 C CA . SER A 1 210 ? -5.704 18.640 -11.934 1.00 88.88 210 SER A CA 1
ATOM 1666 C C . SER A 1 210 ? -4.229 18.264 -11.976 1.00 88.88 210 SER A C 1
ATOM 1668 O O . SER A 1 210 ? -3.701 17.688 -11.024 1.00 88.88 210 SER A O 1
ATOM 1670 N N . GLU A 1 211 ? -3.543 18.724 -13.021 1.00 87.19 211 GLU A N 1
ATOM 1671 C CA . GLU A 1 211 ? -2.093 18.572 -13.193 1.00 87.19 211 GLU A CA 1
ATOM 1672 C C . GLU A 1 211 ? -1.277 19.392 -12.179 1.00 87.19 211 GLU A C 1
ATOM 1674 O O . GLU A 1 211 ? -0.106 19.123 -11.909 1.00 87.19 211 GLU A O 1
ATOM 1679 N N . LYS A 1 212 ? -1.904 20.399 -11.556 1.00 86.38 212 LYS A N 1
ATOM 1680 C CA . LYS A 1 212 ? -1.269 21.202 -10.503 1.00 86.38 212 LYS A CA 1
ATOM 1681 C C . LYS A 1 212 ? -1.144 20.430 -9.185 1.00 86.38 212 LYS A C 1
ATOM 1683 O O . LYS A 1 212 ? -0.375 20.844 -8.316 1.00 86.38 212 LYS A O 1
ATOM 1688 N N . ASN A 1 213 ? -1.887 19.331 -9.018 1.00 86.25 213 ASN A N 1
ATOM 1689 C CA . ASN A 1 213 ? -1.918 18.562 -7.779 1.00 86.25 213 ASN A CA 1
ATOM 1690 C C . ASN A 1 213 ? -0.572 17.853 -7.533 1.00 86.25 213 ASN A C 1
ATOM 1692 O O . ASN A 1 213 ? 0.006 17.249 -8.435 1.00 86.25 213 ASN A O 1
ATOM 1696 N N . LYS A 1 214 ? -0.084 17.879 -6.286 1.00 90.38 214 LYS A N 1
ATOM 1697 C CA . LYS A 1 214 ? 1.108 17.120 -5.873 1.00 90.38 214 LYS A CA 1
ATOM 1698 C C . LYS A 1 214 ? 0.959 15.624 -6.156 1.00 90.38 214 LYS A C 1
ATOM 1700 O O . LYS A 1 214 ? 1.913 15.006 -6.611 1.00 90.38 214 LYS A O 1
ATOM 1705 N N . ALA A 1 215 ? -0.235 15.066 -5.948 1.00 93.31 215 ALA A N 1
ATOM 1706 C CA . ALA A 1 215 ? -0.534 13.678 -6.280 1.00 93.31 215 ALA A CA 1
ATOM 1707 C C . ALA A 1 215 ? -0.365 13.424 -7.780 1.00 93.31 215 ALA A C 1
ATOM 1709 O O . ALA A 1 215 ? 0.286 12.460 -8.152 1.00 93.31 215 ALA A O 1
ATOM 1710 N N . PHE A 1 216 ? -0.847 14.323 -8.643 1.00 93.94 216 PHE A N 1
ATOM 1711 C CA . PHE A 1 216 ? -0.651 14.173 -10.083 1.00 93.94 216 PHE A CA 1
ATOM 1712 C C . PHE A 1 216 ? 0.834 14.097 -10.446 1.00 93.94 216 PHE A C 1
ATOM 1714 O O . PHE A 1 216 ? 1.229 13.183 -11.157 1.00 93.94 216 PHE A O 1
ATOM 1721 N N . LYS A 1 217 ? 1.667 14.991 -9.901 1.00 92.69 217 LYS A N 1
ATOM 1722 C CA . LYS A 1 217 ? 3.117 14.984 -10.164 1.00 92.69 217 LYS A CA 1
ATOM 1723 C C . LYS A 1 217 ? 3.793 13.696 -9.685 1.00 92.69 217 LYS A C 1
ATOM 1725 O O . LYS A 1 217 ? 4.659 13.178 -10.381 1.00 92.69 217 LYS A O 1
ATOM 1730 N N . LEU A 1 218 ? 3.375 13.172 -8.527 1.00 94.56 218 LEU A N 1
ATOM 1731 C CA . LEU A 1 218 ? 3.849 11.881 -8.016 1.00 94.56 218 LEU A CA 1
ATOM 1732 C C . LEU A 1 218 ? 3.488 10.737 -8.961 1.00 94.56 218 LEU A C 1
ATOM 1734 O O . LEU A 1 218 ? 4.348 9.924 -9.281 1.00 94.56 218 LEU A O 1
ATOM 1738 N N . PHE A 1 219 ? 2.236 10.684 -9.418 1.00 95.50 219 PHE A N 1
ATOM 1739 C CA . PHE A 1 219 ? 1.795 9.653 -10.349 1.00 95.50 219 PHE A CA 1
ATOM 1740 C C . PHE A 1 219 ? 2.474 9.780 -11.705 1.00 95.50 219 PHE A C 1
ATOM 1742 O O . PHE A 1 219 ? 2.935 8.776 -12.225 1.00 95.50 219 PHE A O 1
ATOM 1749 N N . GLN A 1 220 ? 2.582 10.993 -12.248 1.00 94.44 220 GLN A N 1
ATOM 1750 C CA . GLN A 1 220 ? 3.245 11.252 -13.521 1.00 94.44 220 GLN A CA 1
ATOM 1751 C C . GLN A 1 220 ? 4.676 10.715 -13.498 1.00 94.44 220 GLN A C 1
ATOM 1753 O O . GLN A 1 220 ? 5.001 9.831 -14.286 1.00 94.44 220 GLN A O 1
ATOM 1758 N N . LYS A 1 221 ? 5.490 11.174 -12.537 1.00 93.38 221 LYS A N 1
ATOM 1759 C CA . LYS A 1 221 ? 6.880 10.729 -12.407 1.00 93.38 221 LYS A CA 1
ATOM 1760 C C . LYS A 1 221 ? 6.971 9.233 -12.102 1.00 93.38 221 LYS A C 1
ATOM 1762 O O . LYS A 1 221 ? 7.709 8.507 -12.757 1.00 93.38 221 LYS A O 1
ATOM 1767 N N . GLY A 1 222 ? 6.184 8.757 -11.138 1.00 94.94 222 GLY A N 1
ATOM 1768 C CA . GLY A 1 222 ? 6.218 7.365 -10.702 1.00 94.94 222 GLY A CA 1
ATOM 1769 C C . GLY A 1 222 ? 5.833 6.367 -11.797 1.00 94.94 222 GLY A C 1
ATOM 1770 O O . GLY A 1 222 ? 6.404 5.281 -11.882 1.00 94.94 222 GLY A O 1
ATOM 1771 N N . PHE A 1 223 ? 4.885 6.734 -12.659 1.00 95.31 223 PHE A N 1
ATOM 1772 C CA . PHE A 1 223 ? 4.450 5.916 -13.788 1.00 95.31 223 PHE A CA 1
ATOM 1773 C C . PHE A 1 223 ? 5.412 5.975 -14.972 1.00 95.31 223 PHE A C 1
ATOM 1775 O O . PHE A 1 223 ? 5.588 4.950 -15.633 1.00 95.31 223 PHE A O 1
ATOM 1782 N N . GLU A 1 224 ? 6.017 7.132 -15.236 1.00 92.44 224 GLU A N 1
ATOM 1783 C CA . GLU A 1 224 ? 7.038 7.308 -16.274 1.00 92.44 224 GLU A CA 1
ATOM 1784 C C . GLU A 1 224 ? 8.308 6.508 -15.947 1.00 92.44 224 GLU A C 1
ATOM 1786 O O . GLU A 1 224 ? 8.816 5.769 -16.786 1.00 92.44 224 GLU A O 1
ATOM 1791 N N . GLU A 1 225 ? 8.758 6.560 -14.692 1.00 92.62 225 GLU A N 1
ATOM 1792 C CA . GLU A 1 225 ? 9.990 5.898 -14.241 1.00 92.62 225 GLU A CA 1
ATOM 1793 C C . GLU A 1 225 ? 9.774 4.449 -13.764 1.00 92.62 225 GLU A C 1
ATOM 1795 O O . GLU A 1 225 ? 10.731 3.742 -13.443 1.00 92.62 225 GLU A O 1
ATOM 1800 N N . ASN A 1 226 ? 8.524 3.970 -13.727 1.00 94.44 226 ASN A N 1
ATOM 1801 C CA . ASN A 1 226 ? 8.139 2.678 -13.142 1.00 94.44 226 ASN A CA 1
ATOM 1802 C C . ASN A 1 226 ? 8.597 2.518 -11.676 1.00 94.44 226 ASN A C 1
ATOM 1804 O O . ASN A 1 226 ? 9.055 1.451 -11.264 1.00 94.44 226 ASN A O 1
ATOM 1808 N N . THR A 1 227 ? 8.467 3.589 -10.894 1.00 95.38 227 THR A N 1
ATOM 1809 C CA . THR A 1 227 ? 8.785 3.671 -9.457 1.00 95.38 227 THR A CA 1
ATOM 1810 C C . THR A 1 227 ? 7.525 3.791 -8.592 1.00 95.38 227 THR A C 1
ATOM 1812 O O . THR A 1 227 ? 7.611 3.808 -7.367 1.00 95.38 227 THR A O 1
ATOM 1815 N N . LEU A 1 228 ? 6.336 3.820 -9.204 1.00 97.19 228 LEU A N 1
ATOM 1816 C CA . LEU A 1 228 ? 5.033 3.726 -8.542 1.00 97.19 228 LEU A CA 1
ATOM 1817 C C . LEU A 1 228 ? 4.130 2.751 -9.301 1.00 97.19 228 LEU A C 1
ATOM 1819 O O . LEU A 1 228 ? 4.004 2.849 -10.521 1.00 97.19 228 LEU A O 1
ATOM 1823 N N . CYS A 1 229 ? 3.456 1.846 -8.593 1.00 97.62 229 CYS A N 1
ATOM 1824 C CA . CYS A 1 229 ? 2.486 0.943 -9.209 1.00 97.62 229 CYS A CA 1
ATOM 1825 C C . CYS A 1 229 ? 1.424 0.424 -8.251 1.00 97.62 229 CYS A C 1
ATOM 1827 O O . CYS A 1 229 ? 1.571 0.465 -7.032 1.00 97.62 229 CYS A O 1
ATOM 1829 N N . TYR A 1 230 ? 0.370 -0.137 -8.831 1.00 98.38 230 TYR A N 1
ATOM 1830 C CA . TYR A 1 230 ? -0.541 -1.019 -8.117 1.00 98.38 230 TYR A CA 1
ATOM 1831 C C . TYR A 1 230 ? -0.060 -2.466 -8.198 1.00 98.38 230 TYR A C 1
ATOM 1833 O O . TYR A 1 230 ? 0.621 -2.861 -9.146 1.00 98.38 230 TYR A O 1
ATOM 1841 N N . LEU A 1 231 ? -0.505 -3.285 -7.241 1.00 97.25 231 LEU A N 1
ATOM 1842 C CA . LEU A 1 231 ? -0.135 -4.699 -7.136 1.00 97.25 231 LEU A CA 1
ATOM 1843 C C . LEU A 1 231 ? -0.287 -5.476 -8.457 1.00 97.25 231 LEU A C 1
ATOM 1845 O O . LEU A 1 231 ? 0.567 -6.287 -8.798 1.00 97.25 231 LEU A O 1
ATOM 1849 N N . LYS A 1 232 ? -1.331 -5.187 -9.245 1.00 96.81 232 LYS A N 1
ATOM 1850 C CA . LYS A 1 232 ? -1.605 -5.862 -10.525 1.00 96.81 232 LYS A CA 1
ATOM 1851 C C . LYS A 1 232 ? -0.500 -5.670 -11.569 1.00 96.81 232 LYS A C 1
ATOM 1853 O O . LYS A 1 232 ? -0.342 -6.522 -12.437 1.00 96.81 232 LYS A O 1
ATOM 1858 N N . ASN A 1 233 ? 0.233 -4.559 -11.509 1.00 97.62 233 ASN A N 1
ATOM 1859 C CA . ASN A 1 233 ? 1.290 -4.226 -12.463 1.00 97.62 233 ASN A CA 1
ATOM 1860 C C . ASN A 1 233 ? 2.702 -4.499 -11.917 1.00 97.62 233 ASN A C 1
ATOM 1862 O O . ASN A 1 233 ? 3.688 -4.323 -12.630 1.00 97.62 233 ASN A O 1
ATOM 1866 N N . LEU A 1 234 ? 2.812 -4.962 -10.667 1.00 98.12 234 LEU A N 1
ATOM 1867 C CA . LEU A 1 234 ? 4.096 -5.182 -10.007 1.00 98.12 234 LEU A CA 1
ATOM 1868 C C . LEU A 1 234 ? 4.979 -6.175 -10.776 1.00 98.12 234 LEU A C 1
ATOM 1870 O O . LEU A 1 234 ? 6.162 -5.908 -10.969 1.00 98.12 234 LEU A O 1
ATOM 1874 N N . LYS A 1 235 ? 4.409 -7.274 -11.294 1.00 97.81 235 LYS A N 1
ATOM 1875 C CA . LYS A 1 235 ? 5.164 -8.230 -12.120 1.00 97.81 235 LYS A CA 1
ATOM 1876 C C . LYS A 1 235 ? 5.778 -7.563 -13.351 1.00 97.81 235 LYS A C 1
ATOM 1878 O O . LYS A 1 235 ? 6.948 -7.784 -13.633 1.00 97.81 235 LYS A O 1
ATOM 1883 N N . THR A 1 236 ? 5.010 -6.742 -14.067 1.00 97.19 236 THR A N 1
ATOM 1884 C CA . THR A 1 236 ? 5.497 -6.037 -15.260 1.00 97.19 236 THR A CA 1
ATOM 1885 C C . THR A 1 236 ? 6.711 -5.177 -14.925 1.00 97.19 236 THR A C 1
ATOM 1887 O O . THR A 1 236 ? 7.687 -5.183 -15.666 1.00 97.19 236 THR A O 1
ATOM 1890 N N . ILE A 1 237 ? 6.672 -4.463 -13.798 1.00 97.06 237 ILE A N 1
ATOM 1891 C CA . ILE A 1 237 ? 7.779 -3.604 -13.365 1.00 97.06 237 ILE A CA 1
ATOM 1892 C C . ILE A 1 237 ? 9.010 -4.425 -12.981 1.00 97.06 237 ILE A C 1
ATOM 1894 O O . ILE A 1 237 ? 10.114 -4.076 -13.399 1.00 97.06 237 ILE A O 1
ATOM 1898 N N . ILE A 1 238 ? 8.823 -5.525 -12.243 1.00 97.88 238 ILE A N 1
ATOM 1899 C CA . ILE A 1 238 ? 9.899 -6.469 -11.909 1.00 97.88 238 ILE A CA 1
ATOM 1900 C C . ILE A 1 238 ? 10.546 -6.996 -13.195 1.00 97.88 238 ILE A C 1
ATOM 1902 O O . ILE A 1 238 ? 11.760 -6.882 -13.364 1.00 97.88 238 ILE A O 1
ATOM 1906 N N . ASP A 1 239 ? 9.738 -7.503 -14.130 1.00 96.62 239 ASP A N 1
ATOM 1907 C CA . ASP A 1 239 ? 10.219 -8.039 -15.403 1.00 96.62 239 ASP A CA 1
ATOM 1908 C C . ASP A 1 239 ? 10.986 -6.973 -16.203 1.00 96.62 239 ASP A C 1
ATOM 1910 O O . ASP A 1 239 ? 12.045 -7.263 -16.747 1.00 96.62 239 ASP A O 1
ATOM 1914 N N . LEU A 1 240 ? 10.474 -5.741 -16.296 1.00 95.38 240 LEU A N 1
ATOM 1915 C CA . LEU A 1 240 ? 11.114 -4.665 -17.062 1.00 95.38 240 LEU A CA 1
ATOM 1916 C C . LEU A 1 240 ? 12.481 -4.261 -16.503 1.00 95.38 240 LEU A C 1
ATOM 1918 O O . LEU A 1 240 ? 13.363 -3.903 -17.274 1.00 95.38 240 LEU A O 1
ATOM 1922 N N . PHE A 1 241 ? 12.662 -4.301 -15.185 1.00 96.38 241 PHE A N 1
ATOM 1923 C CA . PHE A 1 241 ? 13.918 -3.895 -14.555 1.00 96.38 241 PHE A CA 1
ATOM 1924 C C . PHE A 1 241 ? 15.019 -4.961 -14.667 1.00 96.38 241 PHE A C 1
ATOM 1926 O O . PHE A 1 241 ? 16.190 -4.637 -14.890 1.00 96.38 241 PHE A O 1
ATOM 1933 N N . PHE A 1 242 ? 14.643 -6.235 -14.522 1.00 95.50 242 PHE A N 1
ATOM 1934 C CA . PHE A 1 242 ? 15.582 -7.359 -14.573 1.00 95.50 242 PHE A CA 1
ATOM 1935 C C . PHE A 1 242 ? 15.756 -7.960 -15.972 1.00 95.50 242 PHE A C 1
ATOM 1937 O O . PHE A 1 242 ? 16.658 -8.770 -16.174 1.00 95.50 242 PHE A O 1
ATOM 1944 N N . LYS A 1 243 ? 14.951 -7.561 -16.964 1.00 86.19 243 LYS A N 1
ATOM 1945 C CA . LYS A 1 243 ? 15.220 -7.911 -18.364 1.00 86.19 243 LYS A CA 1
ATOM 1946 C C . LYS A 1 243 ? 16.574 -7.338 -18.807 1.00 86.19 243 LYS A C 1
ATOM 1948 O O . LYS A 1 243 ? 16.901 -6.188 -18.507 1.00 86.19 243 LYS A O 1
ATOM 1953 N N . LYS A 1 244 ? 17.359 -8.189 -19.474 1.00 56.44 244 LYS A N 1
ATOM 1954 C CA . LYS A 1 244 ? 18.573 -7.819 -20.214 1.00 56.44 244 LYS A CA 1
ATOM 1955 C C . LYS A 1 244 ? 18.185 -7.204 -21.555 1.00 56.44 244 LYS A C 1
ATOM 1957 O O . LYS A 1 244 ? 17.206 -7.706 -22.156 1.00 56.44 244 LYS A O 1
#

Solvent-accessible surface area (backbone atoms only — not comparable to full-atom values): 14104 Å² total; per-residue (Å²): 136,86,79,81,78,81,75,51,75,66,58,54,51,50,58,50,56,75,73,43,85,87,57,88,74,51,62,68,54,66,68,59,72,45,61,47,55,56,52,38,51,50,47,68,70,28,55,44,67,67,59,46,53,58,55,30,69,78,68,39,42,70,64,50,68,73,34,66,70,37,49,51,44,52,51,54,51,48,56,54,42,49,76,66,72,51,53,69,72,57,48,52,51,52,48,63,76,41,43,76,76,53,50,49,70,66,58,53,49,50,57,38,45,53,54,48,50,51,52,54,50,55,51,59,61,70,65,64,69,56,69,91,49,39,48,77,52,62,70,43,77,49,93,92,52,86,64,100,57,74,29,55,24,36,39,36,36,67,86,83,60,29,35,40,36,32,43,73,38,59,58,46,65,90,42,73,70,33,38,52,51,41,39,50,55,57,73,63,47,85,63,67,53,91,47,29,39,53,30,35,37,37,52,64,88,76,83,59,90,47,80,86,38,70,59,40,49,50,50,55,53,12,55,75,71,58,22,40,41,26,70,73,42,44,64,61,47,54,50,64,64,72,55,130

Secondary structure (DSSP, 8-state):
--------HHHHHHHHHHHS---GGGHHHHHHTTHHHHHHHHHHHH--HHHHHHTSHHHHHHHHHH-HHHHHHHHHHHHHHHHTT--HHHHHHHHHHHHHHHS-HHHHHHHHHHHHHHHHHHHHHHT---TTTEEEEESS--SSS--SS--SEEEEETTT--EEEEEEES-SSSSHHHHHHHIIIIIS-TT-SSSEEEEEEE-S------TTSHHHHHHHHHHHTT-EEEGGGHHHHHHHHH--